Protein AF-A0A8T1QFG2-F1 (afdb_monomer_lite)

Foldseek 3Di:
DPDQQQDWPDDAPFWTAGPVRDIGGPDDDDPDAFDQDPPVLKTWEWAALDVVVGAIDIDIDSDDYYYDDDDDDFPPCLLVSVLSVVLLLLQLLVLDGPDNCSSPPDPQQQDEQEDFACSLLSQVSNVVCCVPPNRHSHHYDYYYYHNYQQDPDPCLVVVCVRCVPAVRCPRCSNHVDQCQADDDDPVQVRNVVSVVNNVPPHDDDDDDDPPADGPNCVVPVVDPSNVVVVVVVVVVSVVD

Structure (mmCIF, N/CA/C/O backbone):
data_AF-A0A8T1QFG2-F1
#
_entry.id   AF-A0A8T1QFG2-F1
#
loop_
_atom_site.group_PDB
_atom_site.id
_atom_site.type_symbol
_atom_site.label_atom_id
_atom_site.label_alt_id
_atom_site.label_comp_id
_atom_site.label_asym_id
_atom_site.label_entity_id
_atom_site.label_seq_id
_atom_site.pdbx_PDB_ins_code
_atom_site.Cartn_x
_atom_site.Cartn_y
_atom_site.Cartn_z
_atom_site.occupancy
_atom_site.B_iso_or_equiv
_atom_site.auth_seq_id
_atom_site.auth_comp_id
_atom_site.auth_asym_id
_atom_site.auth_atom_id
_atom_site.pdbx_PDB_model_num
ATOM 1 N N . MET A 1 1 ? 14.064 -23.685 -37.488 1.00 47.41 1 MET A N 1
ATOM 2 C CA . MET A 1 1 ? 13.300 -22.451 -37.228 1.00 47.41 1 MET A CA 1
ATOM 3 C C . MET A 1 1 ? 13.111 -22.370 -35.735 1.00 47.41 1 MET A C 1
ATOM 5 O O . MET A 1 1 ? 12.536 -23.297 -35.178 1.00 47.41 1 MET A O 1
ATOM 9 N N . GLU A 1 2 ? 13.627 -21.329 -35.096 1.00 49.62 2 GLU A N 1
ATOM 10 C CA . GLU A 1 2 ? 13.213 -20.998 -33.733 1.00 49.62 2 GLU A CA 1
ATOM 11 C C . GLU A 1 2 ? 11.776 -20.462 -33.784 1.00 49.62 2 GLU A C 1
ATOM 13 O O . GLU A 1 2 ? 11.349 -19.894 -34.793 1.00 49.62 2 GLU A O 1
ATOM 18 N N . SER A 1 3 ? 10.985 -20.721 -32.746 1.00 56.72 3 SER A N 1
ATOM 19 C CA . SER A 1 3 ? 9.572 -20.343 -32.728 1.00 56.72 3 SER A CA 1
ATOM 20 C C . SER A 1 3 ? 9.417 -18.838 -32.516 1.00 56.72 3 SER A C 1
ATOM 22 O O . SER A 1 3 ? 9.877 -18.317 -31.504 1.00 56.72 3 SER A O 1
ATOM 24 N N . VAL A 1 4 ? 8.682 -18.169 -33.408 1.00 61.31 4 VAL A N 1
ATOM 25 C CA . VAL A 1 4 ? 8.427 -16.710 -33.385 1.00 61.31 4 VAL A CA 1
ATOM 26 C C . VAL A 1 4 ? 7.823 -16.212 -32.053 1.00 61.31 4 VAL A C 1
ATOM 28 O O . VAL A 1 4 ? 7.994 -15.053 -31.693 1.00 61.31 4 VAL A O 1
ATOM 31 N N . GLY A 1 5 ? 7.176 -17.087 -31.271 1.00 60.69 5 GLY A N 1
ATOM 32 C CA . GLY A 1 5 ? 6.686 -16.786 -29.915 1.00 60.69 5 GLY A CA 1
ATOM 33 C C . GLY A 1 5 ? 7.755 -16.675 -28.812 1.00 60.69 5 GLY A C 1
ATOM 34 O O . GLY A 1 5 ? 7.409 -16.333 -27.690 1.00 60.69 5 GLY A O 1
ATOM 35 N N . ASN A 1 6 ? 9.037 -16.942 -29.095 1.00 75.19 6 ASN A N 1
ATOM 36 C CA . ASN A 1 6 ? 10.150 -16.692 -28.159 1.00 75.19 6 ASN A CA 1
ATOM 37 C C . ASN A 1 6 ? 10.860 -15.349 -28.408 1.00 75.19 6 ASN A C 1
ATOM 39 O O . ASN A 1 6 ? 11.865 -15.055 -27.763 1.00 75.19 6 ASN A O 1
ATOM 43 N N . GLU A 1 7 ? 10.381 -14.544 -29.358 1.00 91.31 7 GLU A N 1
ATOM 44 C CA . GLU A 1 7 ? 10.945 -13.224 -29.624 1.00 91.31 7 GLU A CA 1
ATOM 45 C C . GLU A 1 7 ? 10.523 -12.237 -28.529 1.00 91.31 7 GLU A C 1
ATOM 47 O O . GLU A 1 7 ? 9.333 -11.972 -28.336 1.00 91.31 7 GLU A O 1
ATOM 52 N N . ILE A 1 8 ? 11.506 -11.692 -27.813 1.00 91.44 8 ILE A N 1
ATOM 53 C CA . ILE A 1 8 ? 11.296 -10.687 -26.771 1.00 91.44 8 ILE A CA 1
ATOM 54 C C . ILE A 1 8 ? 10.959 -9.353 -27.443 1.00 91.44 8 ILE A C 1
ATOM 56 O O . ILE A 1 8 ? 11.677 -8.894 -28.326 1.00 91.44 8 ILE A O 1
ATOM 60 N N . THR A 1 9 ? 9.861 -8.731 -27.018 1.00 91.62 9 THR A N 1
ATOM 61 C CA . THR A 1 9 ? 9.419 -7.410 -27.502 1.00 91.62 9 THR A CA 1
ATOM 62 C C . THR A 1 9 ? 9.768 -6.286 -26.537 1.00 91.62 9 THR A C 1
ATOM 64 O O . THR A 1 9 ? 10.055 -5.180 -26.977 1.00 91.62 9 THR A O 1
ATOM 67 N N . HIS A 1 10 ? 9.755 -6.580 -25.236 1.00 90.88 10 HIS A N 1
ATOM 68 C CA . HIS A 1 10 ? 10.075 -5.647 -24.161 1.00 90.88 10 HIS A CA 1
ATOM 69 C C . HIS A 1 10 ? 10.802 -6.413 -23.052 1.00 90.88 10 HIS A C 1
ATOM 71 O O . HIS A 1 10 ? 10.404 -7.534 -22.720 1.00 90.88 10 HIS A O 1
ATOM 77 N N . GLU A 1 11 ? 11.829 -5.814 -22.456 1.00 92.12 11 GLU A N 1
ATOM 78 C CA . GLU A 1 11 ? 12.534 -6.356 -21.294 1.00 92.12 11 GLU A CA 1
ATOM 79 C C . GLU A 1 11 ? 12.647 -5.253 -20.234 1.00 92.12 11 GLU A C 1
ATOM 81 O O . GLU A 1 11 ? 13.227 -4.202 -20.487 1.00 92.12 11 GLU A O 1
ATOM 86 N N . PHE A 1 12 ? 12.034 -5.482 -19.071 1.00 89.75 12 PHE A N 1
ATOM 87 C CA . PHE A 1 12 ? 12.005 -4.569 -17.929 1.00 89.75 12 PHE A CA 1
ATOM 88 C C . PHE A 1 12 ? 12.680 -5.229 -16.727 1.00 89.75 12 PHE A C 1
ATOM 90 O O . PHE A 1 12 ? 12.772 -6.454 -16.646 1.00 89.75 12 PHE A O 1
ATOM 97 N N . ARG A 1 13 ? 13.064 -4.424 -15.733 1.00 84.00 13 ARG A N 1
ATOM 98 C CA . ARG A 1 13 ? 13.795 -4.831 -14.520 1.00 84.00 13 ARG A CA 1
ATOM 99 C C . ARG A 1 13 ? 13.291 -6.108 -13.826 1.00 84.00 13 ARG A C 1
ATOM 101 O O . ARG A 1 13 ? 14.092 -6.857 -13.272 1.00 84.00 13 ARG A O 1
ATOM 108 N N . PHE A 1 14 ? 11.981 -6.368 -13.850 1.00 83.44 14 PHE A N 1
ATOM 109 C CA . PHE A 1 14 ? 11.352 -7.496 -13.146 1.00 83.44 14 PHE A CA 1
ATOM 110 C C . PHE A 1 14 ? 10.752 -8.575 -14.067 1.00 83.44 14 PHE A C 1
ATOM 112 O O . PHE A 1 14 ? 10.423 -9.672 -13.594 1.00 83.44 14 PHE A O 1
ATOM 119 N N . PHE A 1 15 ? 10.557 -8.282 -15.357 1.00 88.75 15 PHE A N 1
ATOM 120 C CA . PHE A 1 15 ? 9.923 -9.190 -16.316 1.00 88.75 15 PHE A CA 1
ATOM 121 C C . PHE A 1 15 ? 10.206 -8.805 -17.772 1.00 88.75 15 PHE A C 1
ATOM 123 O O . PHE A 1 15 ? 10.389 -7.637 -18.101 1.00 88.75 15 PHE A O 1
ATOM 130 N N . ARG A 1 16 ? 10.110 -9.789 -18.668 1.00 92.00 16 ARG A N 1
ATOM 131 C CA . ARG A 1 16 ? 10.080 -9.581 -20.123 1.00 92.00 16 ARG A CA 1
ATOM 132 C C . ARG A 1 16 ? 8.749 -9.996 -20.739 1.00 92.00 16 ARG A C 1
ATOM 134 O O . ARG A 1 16 ? 8.012 -10.805 -20.169 1.00 92.00 16 ARG A O 1
ATOM 141 N N . VAL A 1 17 ? 8.463 -9.453 -21.917 1.00 88.81 17 VAL A N 1
ATOM 142 C CA . VAL A 1 17 ? 7.247 -9.715 -22.692 1.00 88.81 17 VAL A CA 1
ATOM 143 C C . VAL A 1 17 ? 7.614 -10.273 -24.060 1.00 88.81 17 VAL A C 1
ATOM 145 O O . VAL A 1 17 ? 8.287 -9.617 -24.858 1.00 88.81 17 VAL A O 1
ATOM 148 N N . HIS A 1 18 ? 7.140 -11.480 -24.347 1.00 88.00 18 HIS A N 1
ATOM 149 C CA . HIS A 1 18 ? 7.320 -12.150 -25.634 1.00 88.00 18 HIS A CA 1
ATOM 150 C C . HIS A 1 18 ? 6.251 -11.716 -26.646 1.00 88.00 18 HIS A C 1
ATOM 152 O O . HIS A 1 18 ? 5.174 -11.253 -26.270 1.00 88.00 18 HIS A O 1
ATOM 158 N N . ARG A 1 19 ? 6.537 -11.864 -27.945 1.00 85.00 19 ARG A N 1
ATOM 159 C CA . ARG A 1 19 ? 5.665 -11.435 -29.061 1.00 85.00 19 ARG A CA 1
ATOM 160 C C . ARG A 1 19 ? 4.273 -12.081 -29.065 1.00 85.00 19 ARG A C 1
ATOM 162 O O . ARG A 1 19 ? 3.348 -11.518 -29.641 1.00 85.00 19 ARG A O 1
ATOM 169 N N . ASP A 1 20 ? 4.110 -13.234 -28.423 1.00 83.00 20 ASP A N 1
ATOM 170 C CA . ASP A 1 20 ? 2.824 -13.918 -28.231 1.00 83.00 20 ASP A CA 1
ATOM 171 C C . ASP A 1 20 ? 1.984 -13.352 -27.062 1.00 83.00 20 ASP A C 1
ATOM 173 O O . ASP A 1 20 ? 0.874 -13.822 -26.813 1.00 83.00 20 ASP A O 1
ATOM 177 N N . GLY A 1 21 ? 2.496 -12.346 -26.342 1.00 81.50 21 GLY A N 1
ATOM 178 C CA . GLY A 1 21 ? 1.881 -11.768 -25.145 1.00 81.50 21 GLY A CA 1
ATOM 179 C C . GLY A 1 21 ? 2.241 -12.490 -23.840 1.00 81.50 21 GLY A C 1
ATOM 180 O O . GLY A 1 21 ? 1.751 -12.101 -22.776 1.00 81.50 21 GLY A O 1
ATOM 181 N N . ARG A 1 22 ? 3.097 -13.522 -23.870 1.00 83.94 22 ARG A N 1
ATOM 182 C CA . ARG A 1 22 ? 3.578 -14.202 -22.661 1.00 83.94 22 ARG A CA 1
ATOM 183 C C . ARG A 1 22 ? 4.474 -13.269 -21.849 1.00 83.94 22 ARG A C 1
ATOM 185 O O . ARG A 1 22 ? 5.524 -12.829 -22.313 1.00 83.94 22 ARG A O 1
ATOM 192 N N . ILE A 1 23 ? 4.089 -13.032 -20.596 1.00 83.25 23 ILE A N 1
ATOM 193 C CA . ILE A 1 23 ? 4.919 -12.338 -19.605 1.00 83.25 23 ILE A CA 1
ATOM 194 C C . ILE A 1 23 ? 5.744 -13.373 -18.837 1.00 83.25 23 ILE A C 1
ATOM 196 O O . ILE A 1 23 ? 5.199 -14.324 -18.274 1.00 83.25 23 ILE A O 1
ATOM 200 N N . GLU A 1 24 ? 7.055 -13.169 -18.781 1.00 85.19 24 GLU A N 1
ATOM 201 C CA . GLU A 1 24 ? 8.008 -14.009 -18.058 1.00 85.19 24 GLU A CA 1
ATOM 202 C C . GLU A 1 24 ? 8.667 -13.179 -16.954 1.00 85.19 24 GLU A C 1
ATOM 204 O O . GLU A 1 24 ? 9.379 -12.218 -17.234 1.00 85.19 24 GLU A O 1
ATOM 209 N N . LYS A 1 25 ? 8.389 -13.521 -15.691 1.00 86.00 25 LYS A N 1
ATOM 210 C CA . LYS A 1 25 ? 8.915 -12.810 -14.517 1.00 86.00 25 LYS A CA 1
ATOM 211 C C . LYS A 1 25 ? 10.263 -13.387 -14.103 1.00 86.00 25 LYS A C 1
ATOM 213 O O . LYS A 1 25 ? 10.384 -14.604 -13.987 1.00 86.00 25 LYS A O 1
ATOM 218 N N . PHE A 1 26 ? 11.231 -12.523 -13.813 1.00 84.44 26 PHE A N 1
ATOM 219 C CA . PHE A 1 26 ? 12.575 -12.945 -13.405 1.00 84.44 26 PHE A CA 1
ATOM 220 C C . PHE A 1 26 ? 12.627 -13.449 -11.959 1.00 84.44 26 PHE A C 1
ATOM 222 O O . PHE A 1 26 ? 13.408 -14.342 -11.646 1.00 84.44 26 PHE A O 1
ATOM 229 N N . ILE A 1 27 ? 11.752 -12.930 -11.091 1.00 75.00 27 ILE A N 1
ATOM 230 C CA . ILE A 1 27 ? 11.597 -13.395 -9.709 1.00 75.00 27 ILE A CA 1
ATOM 231 C C . ILE A 1 27 ? 10.414 -14.385 -9.646 1.00 75.00 27 ILE A C 1
ATOM 233 O O . ILE A 1 27 ? 9.258 -13.971 -9.822 1.00 75.00 27 ILE A O 1
ATOM 237 N N . PRO A 1 28 ? 10.649 -15.693 -9.409 1.00 67.50 28 PRO A N 1
ATOM 238 C CA . PRO A 1 28 ? 9.578 -16.678 -9.298 1.00 67.50 28 PRO A CA 1
ATOM 239 C C . PRO A 1 28 ? 8.797 -16.4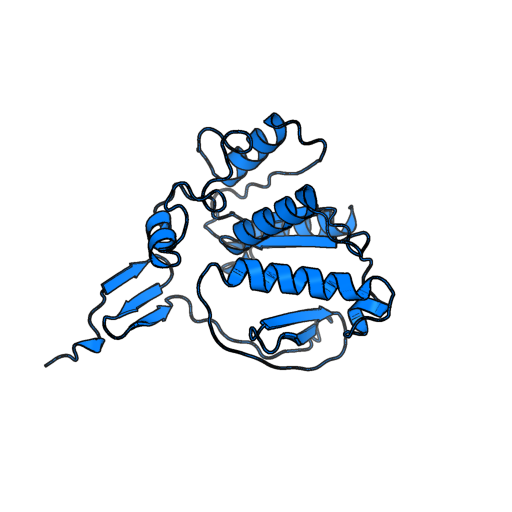80 -7.992 1.00 67.50 28 PRO A C 1
ATOM 241 O O . PRO A 1 28 ? 9.335 -16.575 -6.893 1.00 67.50 28 PRO A O 1
ATOM 244 N N . THR A 1 29 ? 7.491 -16.236 -8.099 1.00 65.31 29 THR A N 1
ATOM 245 C CA . THR A 1 29 ? 6.624 -16.001 -6.932 1.00 65.31 29 THR A CA 1
ATOM 246 C C . THR A 1 29 ? 6.028 -17.309 -6.416 1.00 65.31 29 THR A C 1
ATOM 248 O O . THR A 1 29 ? 5.028 -17.815 -6.932 1.00 65.31 29 THR A O 1
ATOM 251 N N . HIS A 1 30 ? 6.634 -17.859 -5.363 1.00 67.44 30 HIS A N 1
ATOM 252 C CA . HIS A 1 30 ? 6.139 -19.050 -4.675 1.00 67.44 30 HIS A CA 1
ATOM 253 C C . HIS A 1 30 ? 4.820 -18.729 -3.955 1.00 67.44 30 HIS A C 1
ATOM 255 O O . HIS A 1 30 ? 4.806 -18.146 -2.874 1.00 67.44 30 HIS A O 1
ATOM 261 N N . LYS A 1 31 ? 3.683 -19.100 -4.561 1.00 69.44 31 LYS A N 1
ATOM 262 C CA . LYS A 1 31 ? 2.344 -18.874 -3.989 1.00 69.44 31 LYS A CA 1
ATOM 263 C C . LYS A 1 31 ? 2.070 -19.811 -2.811 1.00 69.44 31 LYS A C 1
ATOM 265 O O . LYS A 1 31 ? 1.345 -20.798 -2.968 1.00 69.44 31 LYS A O 1
ATOM 270 N N . ILE A 1 32 ? 2.614 -19.469 -1.643 1.00 68.94 32 ILE A N 1
ATOM 271 C CA . ILE A 1 32 ? 2.355 -20.160 -0.376 1.00 68.94 32 ILE A CA 1
ATOM 272 C C . ILE A 1 32 ? 0.831 -20.238 -0.158 1.00 68.94 32 ILE A C 1
ATOM 274 O O . ILE A 1 32 ? 0.141 -19.207 -0.261 1.00 68.94 32 ILE A O 1
ATOM 278 N N . PRO A 1 33 ? 0.263 -21.439 0.067 1.00 77.31 33 PRO A N 1
ATOM 279 C CA . PRO A 1 33 ? -1.141 -21.551 0.415 1.00 77.31 33 PRO A CA 1
ATOM 280 C C . PRO A 1 33 ? -1.402 -20.810 1.735 1.00 77.31 33 PRO A C 1
ATOM 282 O O . PRO A 1 33 ? -0.483 -20.615 2.528 1.00 77.31 33 PRO A O 1
ATOM 285 N N . PRO A 1 34 ? -2.638 -20.372 1.972 1.00 77.31 34 PRO A N 1
ATOM 286 C CA . PRO A 1 34 ? -3.068 -19.902 3.279 1.00 77.31 34 PRO A CA 1
ATOM 287 C C . PRO A 1 34 ? -2.701 -20.915 4.365 1.00 77.31 34 PRO A C 1
ATOM 289 O O . PRO A 1 34 ? -2.876 -22.122 4.192 1.00 77.31 34 PRO A O 1
ATOM 292 N N . PHE A 1 35 ? -2.077 -20.420 5.426 1.00 63.41 35 PHE A N 1
ATOM 293 C CA . PHE A 1 35 ? -1.295 -21.229 6.354 1.00 63.41 35 PHE A CA 1
ATOM 294 C C . PHE A 1 35 ? -1.339 -20.644 7.763 1.00 63.41 35 PHE A C 1
ATOM 296 O O . PHE A 1 35 ? -1.534 -19.438 7.936 1.00 63.41 35 PHE A O 1
ATOM 303 N N . ASN A 1 36 ? -1.110 -21.519 8.742 1.00 69.44 36 ASN A N 1
ATOM 304 C CA . ASN A 1 36 ? -1.046 -21.212 10.161 1.00 69.44 36 ASN A CA 1
ATOM 305 C C . ASN A 1 36 ? 0.398 -21.393 10.624 1.00 69.44 36 ASN A C 1
ATOM 307 O O . ASN A 1 36 ? 0.835 -22.534 10.771 1.00 69.44 36 ASN A O 1
ATOM 311 N N . ASP A 1 37 ? 1.129 -20.310 10.880 1.00 64.75 37 ASP A N 1
ATOM 312 C CA . ASP A 1 37 ? 2.480 -20.434 11.420 1.00 64.75 37 ASP A CA 1
ATOM 313 C C . ASP A 1 37 ? 2.414 -20.879 12.895 1.00 64.75 37 ASP A C 1
ATOM 315 O O . ASP A 1 37 ? 1.857 -20.156 13.730 1.00 64.75 37 ASP A O 1
ATOM 319 N N . PRO A 1 38 ? 2.957 -22.059 13.260 1.00 64.44 38 PRO A N 1
ATOM 320 C CA . PRO A 1 38 ? 3.009 -22.491 14.654 1.00 64.44 38 PRO A CA 1
ATOM 321 C C . PRO A 1 38 ? 3.976 -21.647 15.500 1.00 64.44 38 PRO A C 1
ATOM 323 O O . PRO A 1 38 ? 3.855 -21.659 16.723 1.00 64.44 38 PRO A O 1
ATOM 326 N N . THR A 1 39 ? 4.906 -20.927 14.863 1.00 66.19 39 THR A N 1
ATOM 327 C CA . THR A 1 39 ? 6.004 -20.176 15.489 1.00 66.19 39 THR A CA 1
ATOM 328 C C . THR A 1 39 ? 5.549 -18.791 15.939 1.00 66.19 39 THR A C 1
ATOM 330 O O . THR A 1 39 ? 5.584 -18.489 17.128 1.00 66.19 39 THR A O 1
ATOM 333 N N . THR A 1 40 ? 5.068 -17.957 15.010 1.00 62.16 40 THR A N 1
ATOM 334 C CA . THR A 1 40 ? 4.537 -16.614 15.321 1.00 62.16 40 THR A CA 1
ATOM 335 C C . THR A 1 40 ? 3.062 -16.633 15.725 1.00 62.16 40 THR A C 1
ATOM 337 O O . THR A 1 40 ? 2.550 -15.665 16.280 1.00 62.16 40 THR A O 1
ATOM 340 N N . GLY A 1 41 ? 2.340 -17.718 15.426 1.00 61.25 41 GLY A N 1
ATOM 341 C CA . GLY A 1 41 ? 0.896 -17.822 15.623 1.00 61.25 41 GLY A CA 1
ATOM 342 C C . GLY A 1 41 ? 0.042 -17.049 14.615 1.00 61.25 41 GLY A C 1
ATOM 343 O O . GLY A 1 41 ? -1.184 -17.194 14.670 1.00 61.25 41 GLY A O 1
ATOM 344 N N . VAL A 1 42 ? 0.669 -16.287 13.711 1.00 68.75 42 VAL A N 1
ATOM 345 C CA . VAL A 1 42 ? 0.037 -15.570 12.597 1.00 68.75 42 VAL A CA 1
ATOM 346 C C . VAL A 1 42 ? -0.525 -16.566 11.588 1.00 68.75 42 VAL A C 1
ATOM 348 O O . VAL A 1 42 ? 0.018 -17.652 11.373 1.00 68.75 42 VAL A O 1
ATOM 351 N N . GLN A 1 43 ? -1.634 -16.198 10.957 1.00 72.00 43 GLN A N 1
ATOM 352 C CA . GLN A 1 43 ? -2.277 -17.006 9.932 1.00 72.00 43 GLN A CA 1
ATOM 353 C C . GLN A 1 43 ? -2.792 -16.163 8.783 1.00 72.00 43 GLN A C 1
ATOM 355 O O . GLN A 1 43 ? -2.744 -14.937 8.828 1.00 72.00 43 GLN A O 1
ATOM 360 N N . SER A 1 44 ? -3.329 -16.834 7.770 1.00 75.31 44 SER A N 1
ATOM 361 C CA . SER A 1 44 ? -3.925 -16.200 6.602 1.00 75.31 44 SER A CA 1
ATOM 362 C C . SER A 1 44 ? -5.216 -16.881 6.159 1.00 75.31 44 SER A C 1
ATOM 364 O O . SER A 1 44 ? -5.309 -18.106 6.189 1.00 75.31 44 SER A O 1
ATOM 366 N N . LYS A 1 45 ? -6.174 -16.093 5.654 1.00 77.62 45 LYS A N 1
ATOM 367 C CA . LYS A 1 45 ? -7.255 -16.590 4.796 1.00 77.62 45 LYS A CA 1
ATOM 368 C C . LYS A 1 45 ? -7.519 -15.679 3.588 1.00 77.62 45 LYS A C 1
ATOM 370 O O . LYS A 1 45 ? -7.520 -14.460 3.723 1.00 77.62 45 LYS A O 1
ATOM 375 N N . ASP A 1 46 ? -7.729 -16.263 2.406 1.00 83.88 46 ASP A N 1
ATOM 376 C CA . ASP A 1 46 ? -8.087 -15.565 1.166 1.00 83.88 46 ASP A CA 1
ATOM 377 C C . ASP A 1 46 ? -9.616 -15.404 1.115 1.00 83.88 46 ASP A C 1
ATOM 379 O O . ASP A 1 46 ? -10.323 -16.372 0.822 1.00 83.88 46 ASP A O 1
ATOM 383 N N . VAL A 1 47 ? -10.122 -14.195 1.371 1.00 84.44 47 VAL A N 1
ATOM 384 C CA . VAL A 1 47 ? -11.549 -13.853 1.241 1.00 84.44 47 VAL A CA 1
ATOM 385 C C . VAL A 1 47 ? -11.857 -13.315 -0.154 1.00 84.44 47 VAL A C 1
ATOM 387 O O . VAL A 1 47 ? -11.024 -12.657 -0.780 1.00 84.44 47 VAL A O 1
ATOM 390 N N . VAL A 1 48 ? -13.076 -13.541 -0.648 1.00 85.94 48 VAL A N 1
ATOM 391 C CA . VAL A 1 48 ? -13.551 -12.966 -1.916 1.00 85.94 48 VAL A CA 1
ATOM 392 C C . VAL A 1 48 ? -14.299 -11.662 -1.635 1.00 85.94 48 VAL A C 1
ATOM 394 O O . VAL A 1 48 ? -15.470 -11.685 -1.270 1.00 85.94 48 VAL A O 1
ATOM 397 N N . ILE A 1 49 ? -13.624 -10.530 -1.848 1.00 78.06 49 ILE A N 1
ATOM 398 C CA . ILE A 1 49 ? -14.205 -9.178 -1.747 1.00 78.06 49 ILE A CA 1
ATOM 399 C C . ILE A 1 49 ? -15.272 -8.969 -2.827 1.00 78.06 49 ILE A C 1
ATOM 401 O O . ILE A 1 49 ? -16.339 -8.423 -2.558 1.00 78.06 49 ILE A O 1
ATOM 405 N N . SER A 1 50 ? -15.004 -9.416 -4.060 1.00 68.88 50 SER A N 1
ATOM 406 C CA . SER A 1 50 ? -15.985 -9.355 -5.144 1.00 68.88 50 SER A CA 1
ATOM 407 C C . SER A 1 50 ? -15.837 -10.495 -6.154 1.00 68.88 50 SER A C 1
ATOM 409 O O . SER A 1 50 ? -14.770 -11.078 -6.384 1.00 68.88 50 SER A O 1
ATOM 411 N N . ASN A 1 51 ? -16.962 -10.832 -6.781 1.00 76.75 51 ASN A N 1
ATOM 412 C CA . ASN A 1 51 ? -17.018 -11.765 -7.900 1.00 76.75 51 ASN A CA 1
ATOM 413 C C . ASN A 1 51 ? -17.052 -11.068 -9.267 1.00 76.75 51 ASN A C 1
ATOM 415 O O . ASN A 1 51 ? -16.689 -11.699 -10.260 1.00 76.75 51 ASN A O 1
ATOM 419 N N . LYS A 1 52 ? -17.443 -9.789 -9.320 1.00 71.31 52 LYS A N 1
ATOM 420 C CA . LYS A 1 52 ? -17.461 -8.944 -10.522 1.00 71.31 52 LYS A CA 1
ATOM 421 C C . LYS A 1 52 ? -17.171 -7.487 -10.100 1.00 71.31 52 LYS A C 1
ATOM 423 O O . LYS A 1 52 ? -18.104 -6.825 -9.654 1.00 71.31 52 LYS A O 1
ATOM 428 N N . PRO A 1 53 ? -15.930 -6.974 -10.214 1.00 69.44 53 PRO A N 1
ATOM 429 C CA . PRO A 1 53 ? -14.704 -7.664 -10.631 1.00 69.44 53 PRO A CA 1
ATOM 430 C C . PRO A 1 53 ? -14.285 -8.834 -9.716 1.00 69.44 53 PRO A C 1
ATOM 432 O O . PRO A 1 53 ? -14.703 -8.900 -8.565 1.00 69.44 53 PRO A O 1
ATOM 435 N N . PRO A 1 54 ? -13.462 -9.779 -10.204 1.00 74.06 54 PRO A N 1
ATOM 436 C CA . PRO A 1 54 ? -12.911 -10.862 -9.391 1.00 74.06 54 PRO A CA 1
ATOM 437 C C . PRO A 1 54 ? -11.806 -10.356 -8.442 1.00 74.06 54 PRO A C 1
ATOM 439 O O . PRO A 1 54 ? -10.630 -10.416 -8.787 1.00 74.06 54 PRO A O 1
ATOM 442 N N . VAL A 1 55 ? -12.184 -9.911 -7.239 1.00 75.69 55 VAL A N 1
ATOM 443 C CA . VAL A 1 55 ? -11.270 -9.364 -6.215 1.00 75.69 55 VAL A CA 1
ATOM 444 C C . VAL A 1 55 ? -11.230 -10.275 -4.991 1.00 75.69 55 VAL A C 1
ATOM 446 O O . VAL A 1 55 ? -12.267 -10.750 -4.522 1.00 75.69 55 VAL A O 1
ATOM 449 N N . SER A 1 56 ? -10.033 -10.515 -4.460 1.00 82.56 56 SER A N 1
ATOM 450 C CA . SER A 1 56 ? -9.805 -11.300 -3.244 1.00 82.56 56 SER A CA 1
ATOM 451 C C . SER A 1 56 ? -8.599 -10.770 -2.479 1.00 82.56 56 SER A C 1
ATOM 453 O O . SER A 1 56 ? -7.560 -10.546 -3.100 1.00 82.56 56 SER A O 1
ATOM 455 N N . ALA A 1 57 ? -8.710 -10.641 -1.158 1.00 81.88 57 ALA A N 1
ATOM 456 C CA . ALA A 1 57 ? -7.609 -10.250 -0.280 1.00 81.88 57 ALA A CA 1
ATOM 457 C C . ALA A 1 57 ? -7.228 -11.403 0.649 1.00 81.88 57 ALA A C 1
ATOM 459 O O . ALA A 1 57 ? -8.081 -12.200 1.040 1.00 81.88 57 ALA A O 1
ATOM 460 N N . ARG A 1 58 ? -5.950 -11.465 1.031 1.00 83.75 58 ARG A N 1
ATOM 461 C CA . ARG A 1 58 ? -5.488 -12.331 2.115 1.00 83.75 58 ARG A CA 1
ATOM 462 C C . ARG A 1 58 ? -5.565 -11.551 3.421 1.00 83.75 58 ARG A C 1
ATOM 464 O O . ARG A 1 58 ? -4.740 -10.676 3.659 1.00 83.75 58 ARG A O 1
ATOM 471 N N . ILE A 1 59 ? -6.556 -11.863 4.248 1.00 74.38 59 ILE A N 1
ATOM 472 C CA . ILE A 1 59 ? -6.624 -11.361 5.620 1.00 74.38 59 ILE A CA 1
ATOM 473 C C . ILE A 1 59 ? -5.625 -12.156 6.441 1.00 74.38 59 ILE A C 1
ATOM 475 O O . ILE A 1 59 ? -5.645 -13.388 6.406 1.00 74.38 59 ILE A O 1
ATOM 479 N N . PHE A 1 60 ? -4.786 -11.455 7.194 1.00 71.94 60 PHE A N 1
ATOM 480 C CA . PHE A 1 60 ? -3.941 -12.063 8.207 1.00 71.94 60 PHE A CA 1
ATOM 481 C C . PHE A 1 60 ? -4.548 -11.818 9.588 1.00 71.94 60 PHE A C 1
ATOM 483 O O . PHE A 1 60 ? -4.880 -10.687 9.934 1.00 71.94 60 PHE A O 1
ATOM 490 N N . LEU A 1 61 ? -4.696 -12.886 10.368 1.00 60.66 61 LEU A N 1
ATOM 491 C CA . LEU A 1 61 ? -5.107 -12.841 11.770 1.00 60.66 61 LEU A CA 1
ATOM 492 C C . LEU A 1 61 ? -4.320 -13.913 12.527 1.00 60.66 61 LEU A C 1
ATOM 494 O O . LEU A 1 61 ? -4.106 -15.000 11.986 1.00 60.66 61 LEU A O 1
ATOM 498 N N . PRO A 1 62 ? -3.967 -13.703 13.799 1.00 57.41 62 PRO A N 1
ATOM 499 C CA . PRO A 1 62 ? -3.804 -14.822 14.712 1.00 57.41 62 PRO A CA 1
ATOM 500 C C . PRO A 1 62 ? -5.143 -15.587 14.955 1.00 57.41 62 PRO A C 1
ATOM 502 O O . PRO A 1 62 ? -5.754 -15.418 16.003 1.00 57.41 62 PRO A O 1
ATOM 505 N N . ARG A 1 63 ? -5.479 -16.543 14.050 1.00 38.34 63 ARG A N 1
ATOM 506 C CA . ARG A 1 63 ? -6.320 -17.782 14.232 1.00 38.34 63 ARG A CA 1
ATOM 507 C C . ARG A 1 63 ? -7.847 -17.725 13.916 1.00 38.34 63 ARG A C 1
ATOM 509 O O . ARG A 1 63 ? -8.506 -16.883 14.497 1.00 38.34 63 ARG A O 1
ATOM 516 N N . ILE A 1 64 ? -8.564 -18.575 13.123 1.00 41.91 64 ILE A N 1
ATOM 517 C CA . ILE A 1 64 ? -8.425 -19.794 12.227 1.00 41.91 64 ILE A CA 1
ATOM 518 C C . ILE A 1 64 ? -9.710 -19.918 11.324 1.00 41.91 64 ILE A C 1
ATOM 520 O O . ILE A 1 64 ? -10.774 -19.686 11.889 1.00 41.91 64 ILE A O 1
ATOM 524 N N . ILE A 1 65 ? -9.839 -20.361 10.043 1.00 41.28 65 ILE A N 1
ATOM 525 C CA . ILE A 1 65 ? -9.195 -20.100 8.703 1.00 41.28 65 ILE A CA 1
ATOM 526 C C . ILE A 1 65 ? -10.370 -19.747 7.696 1.00 41.28 65 ILE A C 1
ATOM 528 O O . ILE A 1 65 ? -11.269 -19.056 8.167 1.00 41.28 65 ILE A O 1
ATOM 532 N N . ASP A 1 66 ? -10.593 -20.061 6.389 1.00 51.09 66 ASP A N 1
ATOM 533 C CA . ASP A 1 66 ? -9.958 -20.737 5.208 1.00 51.09 66 ASP A CA 1
ATOM 534 C C . ASP A 1 66 ? -10.494 -20.102 3.856 1.00 51.09 66 ASP A C 1
ATOM 536 O O . ASP A 1 66 ? -11.071 -19.016 3.916 1.00 51.09 66 ASP A O 1
ATOM 540 N N . THR A 1 67 ? -10.238 -20.652 2.637 1.00 58.50 67 THR A N 1
ATOM 541 C CA . THR A 1 67 ? -9.776 -19.821 1.474 1.00 58.50 67 THR A CA 1
ATOM 542 C C . THR A 1 67 ? -10.109 -20.180 -0.002 1.00 58.50 67 THR A C 1
ATOM 544 O O . THR A 1 67 ? -10.408 -21.331 -0.316 1.00 58.50 67 THR A O 1
ATOM 547 N N . THR A 1 68 ? -9.988 -19.188 -0.932 1.00 47.00 68 THR A N 1
ATOM 548 C CA . THR A 1 68 ? -9.359 -19.205 -2.316 1.00 47.00 68 THR A CA 1
ATOM 549 C C . THR A 1 68 ? -9.894 -18.082 -3.276 1.00 47.00 68 THR A C 1
ATOM 551 O O . THR A 1 68 ? -10.934 -17.502 -2.989 1.00 47.00 68 THR A O 1
ATOM 554 N N . ARG A 1 69 ? -9.390 -17.737 -4.499 1.00 45.19 69 ARG A N 1
ATOM 555 C CA . ARG A 1 69 ? -8.050 -17.610 -5.185 1.00 45.19 69 ARG A CA 1
ATOM 556 C C . ARG A 1 69 ? -8.262 -17.275 -6.710 1.00 45.19 69 ARG A C 1
ATOM 558 O O . ARG A 1 69 ? -8.942 -18.060 -7.364 1.00 45.19 69 ARG A O 1
ATOM 565 N N . LYS A 1 70 ? -7.74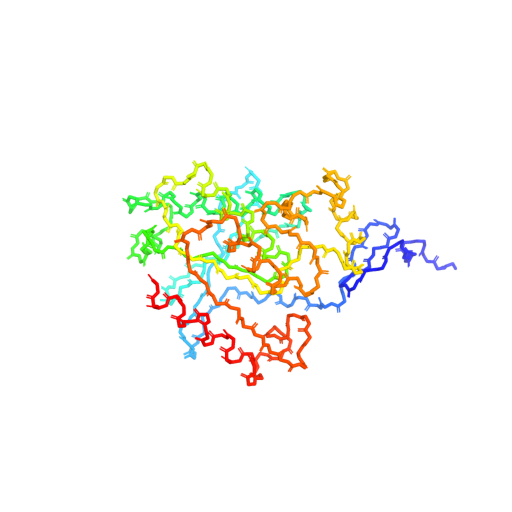1 -16.175 -7.323 1.00 43.50 70 LYS A N 1
ATOM 566 C CA . LYS A 1 70 ? -8.089 -15.732 -8.733 1.00 43.50 70 LYS A CA 1
ATOM 567 C C . LYS A 1 70 ? -6.930 -15.186 -9.651 1.00 43.50 70 LYS A C 1
ATOM 569 O O . LYS A 1 70 ? -5.758 -15.436 -9.373 1.00 43.50 70 LYS A O 1
ATOM 574 N N . LEU A 1 71 ? -7.275 -14.555 -10.800 1.00 41.12 71 LEU A N 1
ATOM 575 C CA . LEU A 1 71 ? -6.476 -14.250 -12.030 1.00 41.12 71 LEU A CA 1
ATOM 576 C C . LEU A 1 71 ? -5.863 -12.814 -12.118 1.00 41.12 71 LEU A C 1
ATOM 578 O O . LEU A 1 71 ? -6.329 -11.932 -11.403 1.00 41.12 71 LEU A O 1
ATOM 582 N N . PRO A 1 72 ? -4.857 -12.551 -12.997 1.00 48.62 72 PRO A N 1
ATOM 583 C CA . PRO A 1 72 ? -4.165 -11.251 -13.118 1.00 48.62 72 PRO A CA 1
ATOM 584 C C . PRO A 1 72 ? -4.943 -10.166 -13.889 1.00 48.62 72 PRO A C 1
ATOM 586 O O . PRO A 1 72 ? -5.777 -10.474 -14.740 1.00 48.62 72 PRO A O 1
ATOM 589 N N . ARG A 1 73 ? -4.643 -8.889 -13.591 1.00 64.75 73 ARG A N 1
ATOM 590 C CA . ARG A 1 73 ? -5.333 -7.682 -14.097 1.00 64.75 73 ARG A CA 1
ATOM 591 C C . ARG A 1 73 ? -4.335 -6.494 -14.144 1.00 64.75 73 ARG A C 1
ATOM 593 O O . ARG A 1 73 ? -3.604 -6.347 -13.166 1.00 64.75 73 ARG A O 1
ATOM 600 N N . PRO A 1 74 ? -4.250 -5.687 -15.222 1.00 65.44 74 PRO A N 1
ATOM 601 C CA . PRO A 1 74 ? -3.321 -4.549 -15.312 1.00 65.44 74 PRO A CA 1
ATOM 602 C C . PRO A 1 74 ? -3.874 -3.267 -14.649 1.00 65.44 74 PRO A C 1
ATOM 604 O O . PRO A 1 74 ? -5.079 -3.190 -14.390 1.00 65.44 74 PRO A O 1
ATOM 607 N N . PRO A 1 75 ? -3.038 -2.238 -14.401 1.00 70.88 75 PRO A N 1
ATOM 608 C CA . PRO A 1 75 ? -3.500 -0.894 -14.041 1.00 70.88 75 PRO A CA 1
ATOM 609 C C . PRO A 1 75 ? -4.564 -0.344 -15.019 1.00 70.88 75 PRO A C 1
ATOM 611 O O . PRO A 1 75 ? -4.534 -0.682 -16.203 1.00 70.88 75 PRO A O 1
ATOM 614 N N . PRO A 1 76 ? -5.530 0.476 -14.558 1.00 75.12 76 PRO A N 1
ATOM 615 C CA . PRO A 1 76 ? -5.713 0.967 -13.190 1.00 75.12 76 PRO A CA 1
ATOM 616 C C . PRO A 1 76 ? -6.418 -0.022 -12.246 1.00 75.12 76 PRO A C 1
ATOM 618 O O . PRO A 1 76 ? -6.798 0.377 -11.147 1.00 75.12 76 PRO A O 1
ATOM 621 N N . ALA A 1 77 ? -6.633 -1.288 -12.636 1.00 75.75 77 ALA A N 1
ATOM 622 C CA . ALA A 1 77 ? -7.444 -2.218 -11.842 1.00 75.75 77 ALA A CA 1
ATOM 623 C C . ALA A 1 77 ? -6.920 -2.400 -10.409 1.00 75.75 77 ALA A C 1
ATOM 625 O O . ALA A 1 77 ? -7.723 -2.559 -9.501 1.00 75.75 77 ALA A O 1
ATOM 626 N N . CYS A 1 78 ? -5.605 -2.299 -10.189 1.00 81.75 78 CYS A N 1
ATOM 627 C CA . CYS A 1 78 ? -5.001 -2.303 -8.857 1.00 81.75 78 CYS A CA 1
ATOM 628 C C . CYS A 1 78 ? -5.562 -1.214 -7.920 1.00 81.75 78 CYS A C 1
ATOM 630 O O . CYS A 1 78 ? -5.871 -1.527 -6.775 1.00 81.75 78 CYS A O 1
ATOM 632 N N . TYR A 1 79 ? -5.753 0.027 -8.382 1.00 84.69 79 TYR A N 1
ATOM 633 C CA . TYR A 1 79 ? -6.275 1.112 -7.539 1.00 84.69 79 TYR A CA 1
ATOM 634 C C . TYR A 1 79 ? -7.743 0.894 -7.162 1.00 84.69 79 TYR A C 1
ATOM 636 O O . TYR A 1 79 ? -8.100 1.039 -5.996 1.00 84.69 79 TYR A O 1
ATOM 644 N N . GLU A 1 80 ? -8.595 0.516 -8.122 1.00 82.88 80 GLU A N 1
ATOM 645 C CA . GLU A 1 80 ? -10.023 0.296 -7.847 1.00 82.88 80 GLU A CA 1
ATOM 646 C C . GLU A 1 80 ? -10.284 -1.025 -7.110 1.00 82.88 80 GLU A C 1
ATOM 648 O O . GLU A 1 80 ? -11.163 -1.068 -6.255 1.00 82.88 80 GLU A O 1
ATOM 653 N N . ASP A 1 81 ? -9.508 -2.086 -7.363 1.00 79.12 81 ASP A N 1
ATOM 654 C CA . ASP A 1 81 ? -9.600 -3.338 -6.601 1.00 79.12 81 ASP A CA 1
ATOM 655 C C . ASP A 1 81 ? -9.131 -3.127 -5.146 1.00 79.12 81 ASP A C 1
ATOM 657 O O . ASP A 1 81 ? -9.755 -3.653 -4.220 1.00 79.12 81 ASP A O 1
ATOM 661 N N . SER A 1 82 ? -8.096 -2.306 -4.916 1.00 87.00 82 SER A N 1
ATOM 662 C CA . SER A 1 82 ? -7.659 -1.916 -3.567 1.00 87.00 82 SER A CA 1
ATOM 663 C C . SER A 1 82 ? -8.634 -0.956 -2.877 1.00 87.00 82 SER A C 1
ATOM 665 O O . SER A 1 82 ? -8.903 -1.117 -1.686 1.00 87.00 82 SER A O 1
ATOM 667 N N . TRP A 1 83 ? -9.226 0.001 -3.601 1.00 86.69 83 TRP A N 1
ATOM 668 C CA . TRP A 1 83 ? -10.275 0.875 -3.063 1.00 86.69 83 TRP A CA 1
ATOM 669 C C . TRP A 1 83 ? -11.529 0.076 -2.692 1.00 86.69 83 TRP A C 1
ATOM 671 O O . TRP A 1 83 ? -12.061 0.250 -1.597 1.00 86.69 83 TRP A O 1
ATOM 681 N N . ALA A 1 84 ? -11.952 -0.869 -3.537 1.00 81.00 84 ALA A N 1
ATOM 682 C CA . ALA A 1 84 ? -13.030 -1.804 -3.224 1.00 81.00 84 ALA A CA 1
ATOM 683 C C . ALA A 1 84 ? -12.696 -2.679 -2.002 1.00 81.00 84 ALA A C 1
ATOM 685 O O . ALA A 1 84 ? -13.580 -2.959 -1.195 1.00 81.00 84 ALA A O 1
ATOM 686 N N . GLY A 1 85 ? -11.428 -3.066 -1.819 1.00 86.31 85 GLY A N 1
ATOM 687 C CA . GLY A 1 85 ? -10.950 -3.719 -0.598 1.00 86.31 85 GLY A CA 1
ATOM 688 C C . GLY A 1 85 ? -11.101 -2.846 0.651 1.00 86.31 85 GLY A C 1
ATOM 689 O O . GLY A 1 85 ? -11.625 -3.315 1.659 1.00 86.31 85 GLY A O 1
ATOM 690 N N . LEU A 1 86 ? -10.726 -1.566 0.581 1.00 90.50 86 LEU A N 1
ATOM 691 C CA . LEU A 1 86 ? -10.861 -0.631 1.703 1.00 90.50 86 LEU A CA 1
ATOM 692 C C . LEU A 1 86 ? -12.335 -0.313 2.022 1.00 90.50 86 LEU A C 1
ATOM 694 O O . LEU A 1 86 ? -12.721 -0.297 3.190 1.00 90.50 86 LEU A O 1
ATOM 698 N N . GLN A 1 87 ? -13.184 -0.149 1.001 1.00 88.88 87 GLN A N 1
ATOM 699 C CA . GLN A 1 87 ? -14.641 -0.034 1.158 1.00 88.88 87 GLN A CA 1
ATOM 700 C C . GLN A 1 87 ? -15.257 -1.295 1.779 1.00 88.88 87 GLN A C 1
ATOM 702 O O . GLN A 1 87 ? -16.148 -1.204 2.624 1.00 88.88 87 GLN A O 1
ATOM 707 N N . TRP A 1 88 ? -14.777 -2.477 1.386 1.00 92.19 88 TRP A N 1
ATOM 708 C CA . TRP A 1 88 ? -15.216 -3.744 1.960 1.00 92.19 88 TRP A CA 1
ATOM 709 C C . TRP A 1 88 ? -14.821 -3.850 3.438 1.00 92.19 88 TRP A C 1
ATOM 711 O O . TRP A 1 88 ? -15.677 -4.193 4.251 1.00 92.19 88 TRP A O 1
ATOM 721 N N . ILE A 1 89 ? -13.602 -3.452 3.824 1.00 92.88 89 ILE A N 1
ATOM 722 C CA . ILE A 1 89 ? -13.205 -3.343 5.240 1.00 92.88 89 ILE A CA 1
ATOM 723 C C . ILE A 1 89 ? -14.152 -2.386 5.983 1.00 92.88 89 ILE A C 1
ATOM 725 O O . ILE A 1 89 ? -14.760 -2.795 6.970 1.00 92.88 89 ILE A O 1
ATOM 729 N N . ALA A 1 90 ? -14.374 -1.173 5.465 1.00 93.00 90 ALA A N 1
ATOM 730 C CA . ALA A 1 90 ? -15.257 -0.171 6.073 1.00 93.00 90 ALA A CA 1
ATOM 731 C C . ALA A 1 90 ? -16.715 -0.647 6.272 1.00 93.00 90 ALA A C 1
ATOM 733 O O . ALA A 1 90 ? -17.394 -0.181 7.185 1.00 93.00 90 ALA A O 1
ATOM 734 N N . SER A 1 91 ? -17.199 -1.621 5.488 1.00 93.25 91 SER A N 1
ATOM 735 C CA . SER A 1 91 ? -18.541 -2.201 5.677 1.00 93.25 91 SER A CA 1
ATOM 736 C C . SER A 1 91 ? -18.738 -2.939 7.016 1.00 93.25 91 SER A C 1
ATOM 738 O O . SER A 1 91 ? -19.876 -3.170 7.425 1.00 93.25 91 SER A O 1
ATOM 740 N N . HIS A 1 92 ? -17.654 -3.250 7.737 1.00 95.44 92 HIS A N 1
ATOM 741 C CA . HIS A 1 92 ? -17.677 -3.915 9.046 1.00 95.44 92 HIS A CA 1
ATOM 742 C C . HIS A 1 92 ? -17.830 -2.940 10.228 1.00 95.44 92 HIS A C 1
ATOM 744 O O . HIS A 1 92 ? -17.981 -3.387 11.360 1.00 95.44 92 HIS A O 1
ATOM 750 N N . ALA A 1 93 ? -17.869 -1.621 9.986 1.00 94.25 93 ALA A N 1
ATOM 751 C CA . ALA A 1 93 ? -17.925 -0.567 11.013 1.00 94.25 93 ALA A CA 1
ATOM 752 C C . ALA A 1 93 ? -19.013 -0.740 12.086 1.00 94.25 93 ALA A C 1
ATOM 754 O O . ALA A 1 93 ? -18.841 -0.314 13.224 1.00 94.25 93 ALA A O 1
ATOM 755 N N . ASN A 1 94 ? -20.132 -1.368 11.723 1.00 92.75 94 ASN A N 1
ATOM 756 C CA . ASN A 1 94 ? -21.266 -1.603 12.615 1.00 92.75 94 ASN A CA 1
ATOM 757 C C . ASN A 1 94 ? -21.252 -3.008 13.254 1.00 92.75 94 ASN A C 1
ATOM 759 O O . ASN A 1 94 ? -22.289 -3.445 13.745 1.00 92.75 94 ASN A O 1
ATOM 763 N N . GLY A 1 95 ? -20.146 -3.761 13.176 1.00 92.00 95 GLY A N 1
ATOM 764 C CA . GLY A 1 95 ? -20.036 -5.140 13.679 1.00 92.00 95 GLY A CA 1
ATOM 765 C C . GLY A 1 95 ? -20.896 -6.172 12.932 1.00 92.00 95 GLY A C 1
ATOM 766 O O . GLY A 1 95 ? -21.141 -7.257 13.447 1.00 92.00 95 GLY A O 1
ATOM 767 N N . ASN A 1 96 ? -21.395 -5.825 11.741 1.00 91.19 96 ASN A N 1
ATOM 768 C CA . ASN A 1 96 ? -22.379 -6.598 10.968 1.00 91.19 96 ASN A CA 1
ATOM 769 C C . ASN A 1 96 ? -21.954 -6.828 9.497 1.00 91.19 96 ASN A C 1
ATOM 771 O O . ASN A 1 96 ? -22.793 -7.113 8.642 1.00 91.19 96 ASN A O 1
ATOM 775 N N . GLY A 1 97 ? -20.667 -6.668 9.176 1.00 90.69 97 GLY A N 1
ATOM 776 C CA . GLY A 1 97 ? -20.133 -6.948 7.840 1.00 90.69 97 GLY A CA 1
ATOM 777 C C . GLY A 1 97 ? -19.925 -8.452 7.578 1.00 90.69 97 GLY A C 1
ATOM 778 O O . GLY A 1 97 ? -20.051 -9.266 8.496 1.00 90.69 97 GLY A O 1
ATOM 779 N N . PRO A 1 98 ? -19.614 -8.853 6.332 1.00 85.75 98 PRO A N 1
ATOM 780 C CA . PRO A 1 98 ? -19.520 -10.261 5.925 1.00 85.75 98 PRO A CA 1
ATOM 781 C C . PRO A 1 98 ? -18.355 -11.069 6.533 1.00 85.75 98 PRO A C 1
ATOM 783 O O . PRO A 1 98 ? -18.369 -12.293 6.421 1.00 85.75 98 PRO A O 1
ATOM 786 N N . GLU A 1 99 ? -17.354 -10.432 7.146 1.00 90.00 99 GLU A N 1
ATOM 787 C CA . GLU A 1 99 ? -16.205 -11.084 7.788 1.00 90.00 99 GLU A CA 1
ATOM 788 C C . GLU A 1 99 ? -16.237 -10.925 9.323 1.00 90.00 99 GLU A C 1
ATOM 790 O O . GLU A 1 99 ? -15.969 -9.829 9.829 1.00 90.00 99 GLU A O 1
ATOM 795 N N . PRO A 1 100 ? -16.493 -12.011 10.081 1.00 88.81 100 PRO A N 1
ATOM 796 C CA . PRO A 1 100 ? -16.487 -11.998 11.543 1.00 88.81 100 PRO A CA 1
ATOM 797 C C . PRO A 1 100 ? -15.220 -11.407 12.168 1.00 88.81 100 PRO A C 1
ATOM 799 O O . PRO A 1 100 ? -15.325 -10.611 13.092 1.00 88.81 100 PRO A O 1
ATOM 802 N N . TRP A 1 101 ? -14.024 -11.688 11.636 1.00 89.06 101 TRP A N 1
ATOM 803 C CA . TRP A 1 101 ? -12.775 -11.175 12.222 1.00 89.06 101 TRP A CA 1
ATOM 804 C C . TRP A 1 101 ? -12.664 -9.647 12.191 1.00 89.06 101 TRP A C 1
ATOM 806 O O . TRP A 1 101 ? -12.058 -9.058 13.082 1.00 89.06 101 TRP A O 1
ATOM 816 N N . LEU A 1 102 ? -13.257 -8.992 11.189 1.00 91.44 102 LEU A N 1
ATOM 817 C CA . LEU A 1 102 ? -13.300 -7.531 11.128 1.00 91.44 102 LEU A CA 1
ATOM 818 C C . LEU A 1 102 ? -14.397 -6.957 12.034 1.00 91.44 102 LEU A C 1
ATOM 820 O O . LEU A 1 102 ? -14.201 -5.890 12.602 1.00 91.44 102 LEU A O 1
ATOM 824 N N . ASN A 1 103 ? -15.506 -7.676 12.228 1.00 90.88 103 ASN A N 1
ATOM 825 C CA . ASN A 1 103 ? -16.548 -7.291 13.186 1.00 90.88 103 ASN A CA 1
ATOM 826 C C . ASN A 1 103 ? -16.089 -7.430 14.651 1.00 90.88 103 ASN A C 1
ATOM 828 O O . ASN A 1 103 ? -16.487 -6.637 15.499 1.00 90.88 103 ASN A O 1
ATOM 832 N N . GLU A 1 104 ? -15.295 -8.461 14.953 1.00 92.69 104 GLU A N 1
ATOM 833 C CA . GLU A 1 104 ? -14.965 -8.881 16.321 1.00 92.69 104 GLU A CA 1
ATOM 834 C C . GLU A 1 104 ? -13.613 -8.353 16.826 1.00 92.69 104 GLU A C 1
ATOM 836 O O . GLU A 1 104 ? -13.392 -8.334 18.040 1.00 92.69 104 GLU A O 1
ATOM 841 N N . HIS A 1 105 ? -12.682 -7.977 15.936 1.00 91.12 105 HIS A N 1
ATOM 842 C CA . HIS A 1 105 ? -11.291 -7.675 16.319 1.00 91.12 105 HIS A CA 1
ATOM 843 C C . HIS A 1 105 ? -10.697 -6.387 15.718 1.00 91.12 105 HIS A C 1
ATOM 845 O O . HIS A 1 105 ? -9.633 -5.964 16.170 1.00 91.12 105 HIS A O 1
ATOM 851 N N . ALA A 1 106 ? -11.322 -5.755 14.716 1.00 92.19 106 ALA A N 1
ATOM 852 C CA . ALA A 1 106 ? -10.748 -4.574 14.063 1.00 92.19 106 ALA A CA 1
ATOM 853 C C . ALA A 1 106 ? -11.245 -3.256 14.682 1.00 92.19 106 ALA A C 1
ATOM 855 O O . ALA A 1 106 ? -12.429 -2.931 14.612 1.00 92.19 106 ALA A O 1
ATOM 856 N N . ASP A 1 107 ? -10.327 -2.436 15.203 1.00 93.69 107 ASP A N 1
ATOM 857 C CA . ASP A 1 107 ? -10.625 -1.034 15.510 1.00 93.69 107 ASP A CA 1
ATOM 858 C C . ASP A 1 107 ? -10.581 -0.192 14.227 1.00 93.69 107 ASP A C 1
ATOM 860 O O . ASP A 1 107 ? -9.545 0.338 13.821 1.00 93.69 107 ASP A O 1
ATOM 864 N N . LEU A 1 108 ? -11.735 -0.053 13.573 1.00 95.31 108 LEU A N 1
ATOM 865 C CA . LEU A 1 108 ? -11.857 0.727 12.340 1.00 95.31 108 LEU A CA 1
ATOM 866 C C . LEU A 1 108 ? -11.754 2.251 12.552 1.00 95.31 108 LEU A C 1
ATOM 868 O O . LEU A 1 108 ? -11.735 2.998 11.573 1.00 95.31 108 LEU A O 1
ATOM 872 N N . ASN A 1 109 ? -11.588 2.728 13.793 1.00 93.88 109 ASN A N 1
ATOM 873 C CA . ASN A 1 109 ? -11.189 4.111 14.085 1.00 93.88 109 ASN A CA 1
ATOM 874 C C . ASN A 1 109 ? -9.667 4.330 13.960 1.00 93.88 109 ASN A C 1
ATOM 876 O O . ASN A 1 109 ? -9.197 5.465 14.105 1.00 93.88 109 ASN A O 1
ATOM 880 N N . ARG A 1 110 ? -8.900 3.255 13.742 1.00 93.44 110 ARG A N 1
ATOM 881 C CA . ARG A 1 110 ? -7.447 3.222 13.915 1.00 93.44 110 ARG A CA 1
ATOM 882 C C . ARG A 1 110 ? -6.771 2.368 12.834 1.00 93.44 110 ARG A C 1
ATOM 884 O O . ARG A 1 110 ? -6.022 1.434 13.110 1.00 93.44 110 ARG A O 1
ATOM 891 N N . VAL A 1 111 ? -7.076 2.683 11.573 1.00 93.81 111 VAL A N 1
ATOM 892 C CA . VAL A 1 111 ? -6.576 1.946 10.402 1.00 93.81 111 VAL A CA 1
ATOM 893 C C . VAL A 1 111 ? -5.268 2.538 9.880 1.00 93.81 111 VAL A C 1
ATOM 895 O O . VAL A 1 111 ? -5.122 3.753 9.738 1.00 93.81 111 VAL A O 1
ATOM 898 N N . PHE A 1 112 ? -4.340 1.655 9.523 1.00 93.62 112 PHE A N 1
ATOM 899 C CA . PHE A 1 112 ? -3.105 1.971 8.811 1.00 93.62 112 PHE A CA 1
ATOM 900 C C . PHE A 1 112 ? -3.164 1.374 7.400 1.00 93.62 112 PHE A C 1
ATOM 902 O O . PHE A 1 112 ? -3.710 0.286 7.211 1.00 93.62 112 PHE A O 1
ATOM 909 N N . VAL A 1 113 ? -2.596 2.066 6.411 1.00 94.00 113 VAL A N 1
ATOM 910 C CA . VAL A 1 113 ? -2.454 1.569 5.028 1.00 94.00 113 VAL A CA 1
ATOM 911 C C . VAL A 1 113 ? -0.968 1.553 4.675 1.00 94.00 113 VAL A C 1
ATOM 913 O O . VAL A 1 113 ? -0.241 2.467 5.059 1.00 94.00 113 VAL A O 1
ATOM 916 N N . GLY A 1 114 ? -0.480 0.533 3.971 1.00 93.75 114 GLY A N 1
ATOM 917 C CA . GLY A 1 114 ? 0.942 0.453 3.651 1.00 93.75 114 GLY A CA 1
ATOM 918 C C . GLY A 1 114 ? 1.280 -0.456 2.481 1.00 93.75 114 GLY A C 1
ATOM 919 O O . GLY A 1 114 ? 0.548 -1.403 2.186 1.00 93.75 114 GLY A O 1
ATOM 920 N N . GLY A 1 115 ? 2.414 -0.172 1.842 1.00 93.62 115 GLY A N 1
ATOM 921 C CA . GLY A 1 115 ? 2.943 -0.968 0.743 1.00 93.62 115 GLY A CA 1
ATOM 922 C C . GLY A 1 115 ? 4.314 -0.501 0.256 1.00 93.62 115 GLY A C 1
ATOM 923 O O . GLY A 1 115 ? 4.743 0.631 0.498 1.00 93.62 115 GLY A O 1
ATOM 924 N N . ASP A 1 116 ? 4.995 -1.398 -0.447 1.00 92.12 116 ASP A N 1
ATOM 925 C CA . ASP A 1 116 ? 6.301 -1.186 -1.059 1.00 92.12 116 ASP A CA 1
ATOM 926 C C . ASP A 1 116 ? 6.191 -0.890 -2.562 1.00 92.12 116 ASP A C 1
ATOM 928 O O . ASP A 1 116 ? 5.266 -1.359 -3.224 1.00 92.12 116 ASP A O 1
ATOM 932 N N . SER A 1 117 ? 7.131 -0.125 -3.129 1.00 91.12 117 SER A N 1
ATOM 933 C CA . SER A 1 117 ? 7.211 0.115 -4.580 1.00 91.12 117 SER A CA 1
ATOM 934 C C . SER A 1 117 ? 5.877 0.634 -5.165 1.00 91.12 117 SER A C 1
ATOM 936 O O . SER A 1 117 ? 5.351 1.648 -4.695 1.00 91.12 117 SER A O 1
ATOM 938 N N . GLY A 1 118 ? 5.282 -0.053 -6.149 1.00 87.44 118 GLY A N 1
ATOM 939 C CA . GLY A 1 118 ? 3.935 0.250 -6.665 1.00 87.44 118 GLY A CA 1
ATOM 940 C C . GLY A 1 118 ? 2.796 0.072 -5.641 1.00 87.44 118 GLY A C 1
ATOM 941 O O . GLY A 1 118 ? 1.757 0.715 -5.748 1.00 87.44 118 GLY A O 1
ATOM 942 N N . GLY A 1 119 ? 2.985 -0.742 -4.599 1.00 90.81 119 GLY A N 1
ATOM 943 C CA . GLY A 1 119 ? 2.106 -0.781 -3.425 1.00 90.81 119 GLY A CA 1
ATOM 944 C C . GLY A 1 119 ? 2.182 0.493 -2.573 1.00 90.81 119 GLY A C 1
ATOM 945 O O . GLY A 1 119 ? 1.197 0.860 -1.930 1.00 90.81 119 GLY A O 1
ATOM 946 N N . GLY A 1 120 ? 3.314 1.202 -2.609 1.00 90.38 120 GLY A N 1
ATOM 947 C CA . GLY A 1 120 ? 3.472 2.534 -2.023 1.00 90.38 120 GLY A CA 1
ATOM 948 C C . GLY A 1 120 ? 2.675 3.598 -2.786 1.00 90.38 120 GLY A C 1
ATOM 949 O O . GLY A 1 120 ? 1.927 4.355 -2.174 1.00 90.38 120 GLY A O 1
ATOM 950 N N . ASP A 1 121 ? 2.740 3.594 -4.119 1.00 90.12 121 ASP A N 1
ATOM 951 C CA . ASP A 1 121 ? 1.891 4.439 -4.982 1.00 90.12 121 ASP A CA 1
ATOM 952 C C . ASP A 1 121 ? 0.388 4.181 -4.733 1.00 90.12 121 ASP A C 1
ATOM 954 O O . ASP A 1 121 ? -0.377 5.106 -4.440 1.00 90.12 121 ASP A O 1
ATOM 958 N N . ILE A 1 122 ? -0.034 2.910 -4.722 1.00 92.38 122 ILE A N 1
ATOM 959 C CA . ILE A 1 122 ? -1.413 2.531 -4.373 1.00 92.38 122 ILE A CA 1
ATOM 960 C C . ILE A 1 122 ? -1.785 3.033 -2.967 1.00 92.38 122 ILE A C 1
ATOM 962 O O . ILE A 1 122 ? -2.895 3.528 -2.774 1.00 92.38 122 ILE A O 1
ATOM 966 N N . THR A 1 123 ? -0.874 2.952 -1.992 1.00 92.88 123 THR A N 1
ATOM 967 C CA . THR A 1 123 ? -1.097 3.456 -0.625 1.00 92.88 123 THR A CA 1
ATOM 968 C C . THR A 1 123 ? -1.303 4.970 -0.607 1.00 92.88 123 THR A C 1
ATOM 970 O O . THR A 1 123 ? -2.292 5.427 -0.038 1.00 92.88 123 THR A O 1
ATOM 973 N N . HIS A 1 124 ? -0.433 5.747 -1.258 1.00 90.12 124 HIS A N 1
ATOM 974 C CA . HIS A 1 124 ? -0.598 7.197 -1.400 1.00 90.12 124 HIS A CA 1
ATOM 975 C C . HIS A 1 124 ? -1.947 7.527 -2.063 1.00 90.12 124 HIS A C 1
ATOM 977 O O . HIS A 1 124 ? -2.757 8.248 -1.479 1.00 90.12 124 HIS A O 1
ATOM 983 N N . THR A 1 125 ? -2.256 6.889 -3.197 1.00 90.00 125 THR A N 1
ATOM 984 C CA . THR A 1 125 ? -3.525 7.056 -3.928 1.00 90.00 125 THR A CA 1
ATOM 985 C C . THR A 1 125 ? -4.753 6.788 -3.044 1.00 90.00 125 THR A C 1
ATOM 987 O O . THR A 1 125 ? -5.732 7.537 -3.089 1.00 90.00 125 THR A O 1
ATOM 990 N N . LEU A 1 126 ? -4.725 5.735 -2.215 1.00 90.44 126 LEU A N 1
ATOM 991 C CA . LEU A 1 126 ? -5.805 5.426 -1.271 1.00 90.44 126 LEU A CA 1
ATOM 992 C C . LEU A 1 126 ? -5.935 6.483 -0.170 1.00 90.44 126 LEU A C 1
ATOM 994 O O . LEU A 1 126 ? -7.049 6.906 0.129 1.00 90.44 126 LEU A O 1
ATOM 998 N N . VAL A 1 127 ? -4.823 6.897 0.440 1.00 90.06 127 VAL A N 1
ATOM 999 C CA . VAL A 1 127 ? -4.824 7.831 1.576 1.00 90.06 127 VAL A CA 1
ATOM 1000 C C . VAL A 1 127 ? -5.268 9.227 1.136 1.00 90.06 127 VAL A C 1
ATOM 1002 O O . VAL A 1 127 ? -6.114 9.820 1.805 1.00 90.06 127 VAL A O 1
ATOM 1005 N N . VAL A 1 128 ? -4.811 9.704 -0.029 1.00 86.19 128 VAL A N 1
ATOM 1006 C CA . VAL A 1 128 ? -5.308 10.941 -0.659 1.00 86.19 128 VAL A CA 1
ATOM 1007 C C . VAL A 1 128 ? -6.816 10.839 -0.914 1.00 86.19 128 VAL A C 1
ATOM 1009 O O . VAL A 1 128 ? -7.571 11.709 -0.485 1.00 86.19 128 VAL A O 1
ATOM 1012 N N . ARG A 1 129 ? -7.301 9.737 -1.510 1.00 88.38 129 ARG A N 1
ATOM 1013 C CA . ARG A 1 129 ? -8.740 9.525 -1.766 1.00 88.38 129 ARG A CA 1
ATOM 1014 C C . ARG A 1 129 ? -9.570 9.526 -0.475 1.00 88.38 129 ARG A C 1
ATOM 1016 O O . ARG A 1 129 ? -10.605 10.188 -0.436 1.00 88.38 129 ARG A O 1
ATOM 1023 N N . VAL A 1 130 ? -9.116 8.866 0.596 1.00 88.75 130 VAL A N 1
ATOM 1024 C CA . VAL A 1 130 ? -9.778 8.933 1.916 1.00 88.75 130 VAL A CA 1
ATOM 1025 C C . VAL A 1 130 ? -9.762 10.360 2.474 1.00 88.75 130 VAL A C 1
ATOM 1027 O O . VAL A 1 130 ? -10.782 10.805 2.993 1.00 88.75 130 VAL A O 1
ATOM 1030 N N . GLY A 1 131 ? -8.654 11.095 2.348 1.00 84.38 131 GLY A N 1
ATOM 1031 C CA . GLY A 1 131 ? -8.551 12.482 2.810 1.00 84.38 131 GLY A CA 1
ATOM 1032 C C . GLY A 1 131 ? -9.474 13.452 2.063 1.00 84.38 131 GLY A C 1
ATOM 1033 O O . GLY A 1 131 ? -10.073 14.322 2.688 1.00 84.38 131 GLY A O 1
ATOM 1034 N N . SER A 1 132 ? -9.625 13.292 0.744 1.00 82.69 132 SER A N 1
ATOM 1035 C CA . SER A 1 132 ? -10.400 14.213 -0.100 1.00 82.69 132 SER A CA 1
ATOM 1036 C C . SER A 1 132 ? -11.907 13.938 -0.135 1.00 82.69 132 SER A C 1
ATOM 1038 O O . SER A 1 132 ? -12.682 14.892 -0.160 1.00 82.69 132 SER A O 1
ATOM 1040 N N . ILE A 1 133 ? -12.343 12.669 -0.175 1.00 85.69 133 ILE A N 1
ATOM 1041 C CA . ILE A 1 133 ? -13.778 12.312 -0.282 1.00 85.69 133 ILE A CA 1
ATOM 1042 C C . ILE A 1 133 ? -14.338 11.570 0.939 1.00 85.69 133 ILE A C 1
ATOM 1044 O O . ILE A 1 133 ? -15.548 11.353 1.019 1.00 85.69 133 ILE A O 1
ATOM 1048 N N . GLY A 1 134 ? -13.488 11.203 1.901 1.00 86.44 134 GLY A N 1
ATOM 1049 C CA . GLY A 1 134 ? -13.869 10.410 3.066 1.00 86.44 134 GLY A CA 1
ATOM 1050 C C . GLY A 1 134 ? -14.125 8.932 2.752 1.00 86.44 134 GLY A C 1
ATOM 1051 O O . GLY A 1 134 ? -14.279 8.511 1.604 1.00 86.44 134 GLY A O 1
ATOM 1052 N N . LEU A 1 135 ? -14.215 8.127 3.812 1.00 91.25 135 LEU A N 1
ATOM 1053 C CA . LEU A 1 135 ? -14.748 6.767 3.751 1.00 91.25 135 LEU A CA 1
ATOM 1054 C C . LEU A 1 135 ? -15.551 6.468 5.030 1.00 91.25 135 LEU A C 1
ATOM 1056 O O . LEU A 1 135 ? -14.964 6.121 6.054 1.00 91.25 135 LEU A O 1
ATOM 1060 N N . PRO A 1 136 ? -16.888 6.629 5.018 1.00 93.12 136 PRO A N 1
ATOM 1061 C CA . PRO A 1 136 ? -17.716 6.382 6.195 1.00 93.12 136 PRO A CA 1
ATOM 1062 C C . PRO A 1 136 ? -17.528 4.965 6.752 1.00 93.12 136 PRO A C 1
ATOM 1064 O O . PRO A 1 136 ? -17.530 3.994 6.000 1.00 93.12 136 PRO A O 1
ATOM 1067 N N . GLY A 1 137 ? -17.384 4.862 8.076 1.00 91.50 137 GLY A N 1
ATOM 1068 C CA . GLY A 1 137 ? -17.123 3.599 8.774 1.00 91.50 137 GLY A CA 1
ATOM 1069 C C . GLY A 1 137 ? -15.641 3.243 8.952 1.00 91.50 137 GLY A C 1
ATOM 1070 O O . GLY A 1 137 ? -15.341 2.231 9.577 1.00 91.50 137 GLY A O 1
ATOM 1071 N N . LEU A 1 138 ? -14.709 4.054 8.443 1.00 93.00 138 LEU A N 1
ATOM 1072 C CA . LEU A 1 138 ? -13.274 3.803 8.572 1.00 93.00 138 LEU A CA 1
ATOM 1073 C C . LEU A 1 138 ? -12.495 5.110 8.750 1.00 93.00 138 LEU A C 1
ATOM 1075 O O . LEU A 1 138 ? -12.707 6.078 8.023 1.00 93.00 138 LEU A O 1
ATOM 1079 N N . LYS A 1 139 ? -11.547 5.131 9.689 1.00 92.12 139 LYS A N 1
ATOM 1080 C CA . LYS A 1 139 ? -10.595 6.232 9.871 1.00 92.12 139 LYS A CA 1
ATOM 1081 C C . LYS A 1 139 ? -9.171 5.727 9.656 1.00 92.12 139 LYS A C 1
ATOM 1083 O O . LYS A 1 139 ? -8.629 4.999 10.487 1.00 92.12 139 LYS A O 1
ATOM 1088 N N . VAL A 1 140 ? -8.563 6.147 8.546 1.00 92.06 140 VAL A N 1
ATOM 1089 C CA . VAL A 1 140 ? -7.115 6.012 8.349 1.00 92.06 140 VAL A CA 1
ATOM 1090 C C . VAL A 1 140 ? -6.416 7.023 9.257 1.00 92.06 140 VAL A C 1
ATOM 1092 O O . VAL A 1 140 ? -6.797 8.193 9.277 1.00 92.06 140 VAL A O 1
ATOM 1095 N N . ILE A 1 141 ? -5.413 6.574 10.011 1.00 91.62 141 ILE A N 1
ATOM 1096 C CA . ILE A 1 141 ? -4.605 7.425 10.899 1.00 91.62 141 ILE A CA 1
ATOM 1097 C C . ILE A 1 141 ? -3.112 7.446 10.550 1.00 91.62 141 ILE A C 1
ATOM 1099 O O . ILE A 1 141 ? -2.401 8.329 11.018 1.00 91.62 141 ILE A O 1
ATOM 1103 N N . GLY A 1 142 ? -2.637 6.513 9.721 1.00 89.19 142 GLY A N 1
ATOM 1104 C CA . GLY A 1 142 ? -1.230 6.417 9.342 1.00 89.19 142 GLY A CA 1
ATOM 1105 C C . GLY A 1 142 ? -1.021 5.703 8.009 1.00 89.19 142 GLY A C 1
ATOM 1106 O O . GLY A 1 142 ? -1.848 4.892 7.580 1.00 89.19 142 GLY A O 1
ATOM 1107 N N . ALA A 1 143 ? 0.101 6.014 7.362 1.00 92.19 143 ALA A N 1
ATOM 1108 C CA . ALA A 1 143 ? 0.509 5.455 6.078 1.00 92.19 143 ALA A CA 1
ATOM 1109 C C . ALA A 1 143 ? 1.967 4.973 6.143 1.00 92.19 143 ALA A C 1
ATOM 1111 O O . ALA A 1 143 ? 2.800 5.650 6.743 1.00 92.19 143 ALA A O 1
ATOM 1112 N N . ILE A 1 144 ? 2.283 3.835 5.518 1.00 93.19 144 ILE A N 1
ATOM 1113 C CA . ILE A 1 144 ? 3.651 3.298 5.419 1.00 93.19 144 ILE A CA 1
ATOM 1114 C C . ILE A 1 144 ? 4.031 3.165 3.939 1.00 93.19 144 ILE A C 1
ATOM 1116 O O . ILE A 1 144 ? 3.437 2.374 3.209 1.00 93.19 144 ILE A O 1
ATOM 1120 N N . LEU A 1 145 ? 5.028 3.934 3.498 1.00 91.31 145 LEU A N 1
ATOM 1121 C CA . LEU A 1 145 ? 5.479 3.992 2.104 1.00 91.31 145 LEU A CA 1
ATOM 1122 C C . LEU A 1 145 ? 6.921 3.488 1.999 1.00 91.31 145 LEU A C 1
ATOM 1124 O O . LEU A 1 145 ? 7.848 4.183 2.411 1.00 91.31 145 LEU A O 1
ATOM 1128 N N . VAL A 1 146 ? 7.127 2.292 1.441 1.00 91.38 146 VAL A N 1
ATOM 1129 C CA . VAL A 1 146 ? 8.459 1.662 1.403 1.00 91.38 146 VAL A CA 1
ATOM 1130 C C . VAL A 1 146 ? 9.045 1.734 -0.004 1.00 91.38 146 VAL A C 1
ATOM 1132 O O . VAL A 1 146 ? 8.674 0.966 -0.886 1.00 91.38 146 VAL A O 1
ATOM 1135 N N . HIS A 1 147 ? 9.964 2.676 -0.226 1.00 88.38 147 HIS A N 1
ATOM 1136 C CA . HIS A 1 147 ? 10.531 2.976 -1.550 1.00 88.38 147 HIS A CA 1
ATOM 1137 C C . HIS A 1 147 ? 9.420 3.187 -2.616 1.00 88.38 147 HIS A C 1
ATOM 1139 O O . HIS A 1 147 ? 9.402 2.461 -3.613 1.00 88.38 147 HIS A O 1
ATOM 1145 N N . PRO A 1 148 ? 8.456 4.107 -2.396 1.00 87.50 148 PRO A N 1
ATOM 1146 C CA . PRO A 1 148 ? 7.284 4.259 -3.259 1.00 87.50 148 PRO A CA 1
ATOM 1147 C C . PRO A 1 148 ? 7.670 4.622 -4.699 1.00 87.50 148 PRO A C 1
ATOM 1149 O O . PRO A 1 148 ? 8.613 5.379 -4.937 1.00 87.50 148 PRO A O 1
ATOM 1152 N N . PHE A 1 149 ? 6.927 4.080 -5.662 1.00 86.69 149 PHE A N 1
ATOM 1153 C CA . PHE A 1 149 ? 7.197 4.255 -7.089 1.00 86.69 149 PHE A CA 1
ATOM 1154 C C . PHE A 1 149 ? 6.571 5.551 -7.643 1.00 86.69 149 PHE A C 1
ATOM 1156 O O . PHE A 1 149 ? 5.555 5.516 -8.330 1.00 86.69 149 PHE A O 1
ATOM 1163 N N . PHE A 1 150 ? 7.196 6.695 -7.343 1.00 84.38 150 PHE A N 1
ATOM 1164 C CA . PHE A 1 150 ? 6.793 8.025 -7.834 1.00 84.38 150 PHE A CA 1
ATOM 1165 C C . PHE A 1 150 ? 7.657 8.532 -9.011 1.00 84.38 150 PHE A C 1
ATOM 1167 O O . PHE A 1 150 ? 8.115 9.677 -9.016 1.00 84.38 150 PHE A O 1
ATOM 1174 N N . GLY A 1 151 ? 7.888 7.659 -9.999 1.00 79.12 151 GLY A N 1
ATOM 1175 C CA . GLY A 1 151 ? 8.506 7.998 -11.287 1.00 79.12 151 GLY A CA 1
ATOM 1176 C C . GLY A 1 151 ? 9.902 8.631 -11.231 1.00 79.12 151 GLY A C 1
ATOM 1177 O O . GLY A 1 151 ? 10.587 8.613 -10.210 1.00 79.12 151 GLY A O 1
ATOM 1178 N N . GLY A 1 152 ? 10.337 9.200 -12.358 1.00 74.62 152 GLY A N 1
ATOM 1179 C CA . GLY A 1 152 ? 11.651 9.832 -12.493 1.00 74.62 152 GLY A CA 1
ATOM 1180 C C . GLY A 1 152 ? 12.825 8.847 -12.479 1.00 74.62 152 GLY A C 1
ATOM 1181 O O . GLY A 1 152 ? 13.946 9.254 -12.174 1.00 74.62 152 GLY A O 1
ATOM 1182 N N . MET A 1 153 ? 12.577 7.569 -12.784 1.00 71.88 153 MET A N 1
ATOM 1183 C CA . MET A 1 153 ? 13.546 6.469 -12.734 1.00 71.88 153 MET A CA 1
ATOM 1184 C C . MET A 1 153 ? 13.613 5.725 -14.077 1.00 71.88 153 MET A C 1
ATOM 1186 O O . MET A 1 153 ? 12.780 5.906 -14.958 1.00 71.88 153 MET A O 1
ATOM 1190 N N . GLU A 1 154 ? 14.579 4.816 -14.229 1.00 72.44 154 GLU A N 1
ATOM 1191 C CA . GLU A 1 154 ? 14.664 3.920 -15.400 1.00 72.44 154 GLU A CA 1
ATOM 1192 C C . GLU A 1 154 ? 13.426 3.006 -15.542 1.00 72.44 154 GLU A C 1
ATOM 1194 O O . GLU A 1 154 ? 13.078 2.579 -16.640 1.00 72.44 154 GLU A O 1
ATOM 1199 N N . ASP A 1 155 ? 12.727 2.746 -14.432 1.00 79.94 155 ASP A N 1
ATOM 1200 C CA . ASP A 1 155 ? 11.481 1.976 -14.383 1.00 79.94 155 ASP A CA 1
ATOM 1201 C C . ASP A 1 155 ? 10.251 2.757 -14.940 1.00 79.94 155 ASP A C 1
ATOM 1203 O O . ASP A 1 155 ? 9.169 2.180 -15.058 1.00 79.94 155 ASP A O 1
ATOM 1207 N N . ASP A 1 156 ? 10.376 4.030 -15.346 1.00 85.00 156 ASP A N 1
ATOM 1208 C CA . ASP A 1 156 ? 9.273 4.837 -15.918 1.00 85.00 156 ASP A CA 1
ATOM 1209 C C . ASP A 1 156 ? 8.714 4.255 -17.239 1.00 85.00 156 ASP A C 1
ATOM 1211 O O . ASP A 1 156 ? 7.509 4.311 -17.494 1.00 85.00 156 ASP A O 1
ATOM 1215 N N . GLU A 1 157 ? 9.546 3.611 -18.063 1.00 86.25 157 GLU A N 1
ATOM 1216 C CA . GLU A 1 157 ? 9.089 2.914 -19.281 1.00 86.25 157 GLU A CA 1
ATOM 1217 C C . GLU A 1 157 ? 8.180 1.711 -18.954 1.00 86.25 157 GLU A C 1
ATOM 1219 O O . GLU A 1 157 ? 7.254 1.383 -19.701 1.00 86.25 157 GLU A O 1
ATOM 1224 N N . MET A 1 158 ? 8.384 1.075 -17.793 1.00 86.00 158 MET A N 1
ATOM 1225 C CA . MET A 1 158 ? 7.516 -0.001 -17.308 1.00 86.00 158 MET A CA 1
ATOM 1226 C C . MET A 1 158 ? 6.123 0.534 -16.941 1.00 86.00 158 MET A C 1
ATOM 1228 O O . MET A 1 158 ? 5.133 -0.160 -17.177 1.00 86.00 158 MET A O 1
ATOM 1232 N N . TRP A 1 159 ? 6.019 1.768 -16.427 1.00 87.94 159 TRP A N 1
ATOM 1233 C CA . TRP A 1 159 ? 4.731 2.436 -16.197 1.00 87.94 159 TRP A CA 1
ATOM 1234 C C . TRP A 1 159 ? 3.984 2.678 -17.509 1.00 87.94 159 TRP A C 1
ATOM 1236 O O . TRP A 1 159 ? 2.832 2.260 -17.640 1.00 87.94 159 TRP A O 1
ATOM 1246 N N . LEU A 1 160 ? 4.646 3.291 -18.496 1.00 88.50 160 LEU A N 1
ATOM 1247 C CA . LEU A 1 160 ? 4.048 3.580 -19.804 1.00 88.50 160 LEU A CA 1
ATOM 1248 C C . LEU A 1 160 ? 3.564 2.302 -20.504 1.00 88.50 160 LEU A C 1
ATOM 1250 O O . LEU A 1 160 ? 2.472 2.285 -21.075 1.00 88.50 160 LEU A O 1
ATOM 1254 N N . TYR A 1 161 ? 4.328 1.211 -20.398 1.00 86.19 161 TYR A N 1
ATOM 1255 C CA . TYR A 1 161 ? 3.938 -0.096 -20.923 1.00 86.19 161 TYR A CA 1
ATOM 1256 C C . TYR A 1 161 ? 2.778 -0.747 -20.148 1.00 86.19 161 TYR A C 1
ATOM 1258 O O . TYR A 1 161 ? 1.846 -1.282 -20.752 1.00 86.19 161 TYR A O 1
ATOM 1266 N N . MET A 1 162 ? 2.815 -0.734 -18.810 1.00 83.19 162 MET A N 1
ATOM 1267 C CA . MET A 1 162 ? 1.775 -1.358 -17.978 1.00 83.19 162 MET A CA 1
ATOM 1268 C C . MET A 1 162 ? 0.463 -0.569 -17.965 1.00 83.19 162 MET A C 1
ATOM 1270 O O . MET A 1 162 ? -0.593 -1.158 -17.722 1.00 83.19 162 MET A O 1
ATOM 1274 N N . PHE A 1 163 ? 0.518 0.741 -18.210 1.00 85.38 163 PHE A N 1
ATOM 1275 C CA . PHE A 1 163 ? -0.621 1.647 -18.137 1.00 85.38 163 PHE A CA 1
ATOM 1276 C C . PHE A 1 163 ? -0.624 2.668 -19.298 1.00 85.38 163 PHE A C 1
ATOM 1278 O O . PHE A 1 163 ? -0.546 3.879 -19.071 1.00 85.38 163 PHE A O 1
ATOM 1285 N N . PRO A 1 164 ? -0.805 2.218 -20.556 1.00 83.81 164 PRO A N 1
ATOM 1286 C CA . PRO A 1 164 ? -0.737 3.077 -21.746 1.00 83.81 164 PRO A CA 1
ATOM 1287 C C . PRO A 1 164 ? -1.915 4.061 -21.886 1.00 83.81 164 PRO A C 1
ATOM 1289 O O . PRO A 1 164 ? -1.938 4.869 -22.809 1.00 83.81 164 PRO A O 1
ATOM 1292 N N . THR A 1 165 ? -2.908 3.997 -20.991 1.00 81.69 165 THR A N 1
ATOM 1293 C CA . THR A 1 165 ? -4.038 4.942 -20.903 1.00 81.69 165 THR A CA 1
ATOM 1294 C C . THR A 1 165 ? -4.006 5.779 -19.614 1.00 81.69 165 THR A C 1
ATOM 1296 O O . THR A 1 165 ? -5.053 6.210 -19.128 1.00 81.69 165 THR A O 1
ATOM 1299 N N . SER A 1 166 ? -2.825 5.935 -19.014 1.00 85.94 166 SER A N 1
ATOM 1300 C CA . SER A 1 166 ? -2.542 6.897 -17.942 1.00 85.94 166 SER A CA 1
ATOM 1301 C C . SER A 1 166 ? -2.408 8.323 -18.503 1.00 85.94 166 SER A C 1
ATOM 1303 O O . SER A 1 166 ? -2.464 8.538 -19.714 1.00 85.94 166 SER A O 1
ATOM 1305 N N . GLY A 1 167 ? -2.148 9.303 -17.635 1.00 85.38 167 GLY A N 1
ATOM 1306 C CA . GLY A 1 167 ? -1.609 10.618 -18.014 1.00 85.38 167 GLY A CA 1
ATOM 1307 C C . GLY A 1 167 ? -0.164 10.588 -18.548 1.00 85.38 167 GLY A C 1
ATOM 1308 O O . GLY A 1 167 ? 0.470 11.636 -18.659 1.00 85.38 167 GLY A O 1
ATOM 1309 N N . GLY A 1 168 ? 0.385 9.408 -18.858 1.00 87.94 168 GLY A N 1
ATOM 1310 C CA . GLY A 1 168 ? 1.782 9.227 -19.232 1.00 87.94 168 GLY A CA 1
ATOM 1311 C C . GLY A 1 168 ? 2.707 9.464 -18.040 1.00 87.94 168 GLY A C 1
ATOM 1312 O O . GLY A 1 168 ? 2.407 9.040 -16.924 1.00 87.94 168 GLY A O 1
ATOM 1313 N N . LEU A 1 169 ? 3.818 10.165 -18.281 1.00 86.12 169 LEU A N 1
ATOM 1314 C CA . LEU A 1 169 ? 4.779 10.530 -17.234 1.00 86.12 169 LEU A CA 1
ATOM 1315 C C . LEU A 1 169 ? 4.299 11.677 -16.331 1.00 86.12 169 LEU A C 1
ATOM 1317 O O . LEU A 1 169 ? 4.917 11.912 -15.302 1.00 86.12 169 LEU A O 1
ATOM 1321 N N . GLU A 1 170 ? 3.213 12.373 -16.683 1.00 85.56 170 GLU A N 1
ATOM 1322 C CA . GLU A 1 170 ? 2.592 13.422 -15.854 1.00 85.56 170 GLU A CA 1
ATOM 1323 C C . GLU A 1 170 ? 1.275 12.941 -15.210 1.00 85.56 170 GLU A C 1
ATOM 1325 O O . GLU A 1 170 ? 0.430 13.744 -14.816 1.00 85.56 170 GLU A O 1
ATOM 1330 N N . ASP A 1 171 ? 1.060 11.622 -15.123 1.00 87.31 171 ASP A N 1
ATOM 1331 C CA . ASP A 1 171 ? -0.053 11.062 -14.354 1.00 87.31 171 ASP A CA 1
ATOM 1332 C C . ASP A 1 171 ? 0.159 11.337 -12.853 1.00 87.31 171 ASP A C 1
ATOM 1334 O O . ASP A 1 171 ? 1.223 10.990 -12.336 1.00 87.31 171 ASP A O 1
ATOM 1338 N N . PRO A 1 172 ? -0.825 11.902 -12.125 1.00 82.50 172 PRO A N 1
ATOM 1339 C CA . PRO A 1 172 ? -0.632 12.362 -10.747 1.00 82.50 172 PRO A CA 1
ATOM 1340 C C . PRO A 1 172 ? -0.324 11.247 -9.733 1.00 82.50 172 PRO A C 1
ATOM 1342 O O . PRO A 1 172 ? 0.033 11.544 -8.601 1.00 82.50 172 PRO A O 1
ATOM 1345 N N . ARG A 1 173 ? -0.459 9.972 -10.119 1.00 85.19 173 ARG A N 1
ATOM 1346 C CA . ARG A 1 173 ? -0.041 8.815 -9.308 1.00 85.19 173 ARG A CA 1
ATOM 1347 C C . ARG A 1 173 ? 1.448 8.517 -9.460 1.00 85.19 173 ARG A C 1
ATOM 1349 O O . ARG A 1 173 ? 2.134 8.271 -8.475 1.00 85.19 173 ARG A O 1
ATOM 1356 N N . LEU A 1 174 ? 1.955 8.603 -10.694 1.00 83.94 174 LEU A N 1
ATOM 1357 C CA . LEU A 1 174 ? 3.386 8.487 -10.966 1.00 83.94 174 LEU A CA 1
ATOM 1358 C C . LEU A 1 174 ? 4.132 9.741 -10.493 1.00 83.94 174 LEU A C 1
ATOM 1360 O O . LEU A 1 174 ? 5.222 9.624 -9.954 1.00 83.94 174 LEU A O 1
ATOM 1364 N N . LYS A 1 175 ? 3.555 10.933 -10.662 1.00 80.25 175 LYS A N 1
ATOM 1365 C CA . LYS A 1 175 ? 4.107 12.194 -10.153 1.00 80.25 175 LYS A CA 1
ATOM 1366 C C . LYS A 1 175 ? 3.058 12.943 -9.331 1.00 80.25 175 LYS A C 1
ATOM 1368 O O . LYS A 1 175 ? 2.309 13.733 -9.911 1.00 80.25 175 LYS A O 1
ATOM 1373 N N . PRO A 1 176 ? 3.019 12.746 -8.000 1.00 74.50 176 PRO A N 1
ATOM 1374 C CA . PRO A 1 176 ? 2.243 13.609 -7.116 1.00 74.50 176 PRO A CA 1
ATOM 1375 C C . PRO A 1 176 ? 2.566 15.088 -7.417 1.00 74.50 176 PRO A C 1
ATOM 1377 O O . PRO A 1 176 ? 3.734 15.421 -7.647 1.00 74.50 176 PRO A O 1
ATOM 1380 N N . PRO A 1 177 ? 1.552 15.966 -7.529 1.00 61.75 177 PRO A N 1
ATOM 1381 C CA . PRO A 1 177 ? 1.692 17.290 -8.141 1.00 61.75 177 PRO A CA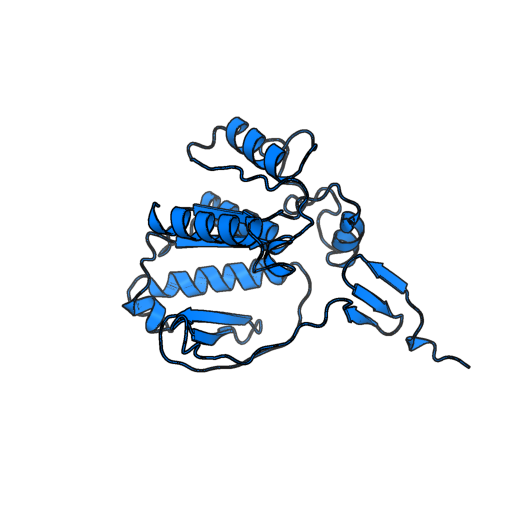 1
ATOM 1382 C C . PRO A 1 177 ? 2.636 18.201 -7.350 1.00 61.75 177 PRO A C 1
ATOM 1384 O O . PRO A 1 177 ? 2.853 17.996 -6.167 1.00 61.75 177 PRO A O 1
ATOM 1387 N N . ALA A 1 178 ? 3.162 19.267 -7.960 1.00 49.69 178 ALA A N 1
ATOM 1388 C CA . ALA A 1 178 ? 4.210 20.099 -7.346 1.00 49.69 178 ALA A CA 1
ATOM 1389 C C . ALA A 1 178 ? 3.803 20.908 -6.090 1.00 49.6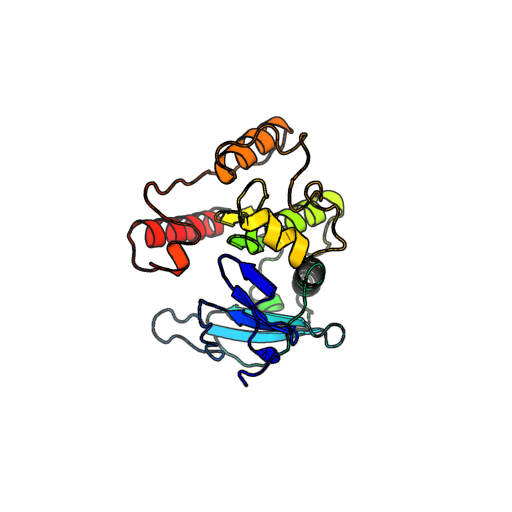9 178 ALA A C 1
ATOM 1391 O O . ALA A 1 178 ? 4.666 21.512 -5.460 1.00 49.69 178 ALA A O 1
ATOM 1392 N N . GLU A 1 179 ? 2.521 20.908 -5.716 1.00 52.03 179 GLU A N 1
ATOM 1393 C CA . GLU A 1 179 ? 2.033 21.399 -4.414 1.00 52.03 179 GLU A CA 1
ATOM 1394 C C . GLU A 1 179 ? 2.166 20.328 -3.300 1.00 52.03 179 GLU A C 1
ATOM 1396 O O . GLU A 1 179 ? 2.025 20.637 -2.120 1.00 52.03 179 GLU A O 1
ATOM 1401 N N . GLU A 1 180 ? 2.514 19.093 -3.682 1.00 53.91 180 GLU A N 1
ATOM 1402 C CA . GLU A 1 180 ? 2.909 17.950 -2.848 1.00 53.91 180 GLU A CA 1
ATOM 1403 C C . GLU A 1 180 ? 4.343 17.439 -3.142 1.00 53.91 180 GLU A C 1
ATOM 1405 O O . GLU A 1 180 ? 4.897 16.741 -2.296 1.00 53.91 180 GLU A O 1
ATOM 1410 N N . LEU A 1 181 ? 4.953 17.741 -4.307 1.00 46.84 181 LEU A N 1
ATOM 1411 C CA . LEU A 1 181 ? 6.283 17.234 -4.709 1.00 46.84 181 LEU A CA 1
ATOM 1412 C C . LEU A 1 181 ? 7.036 18.091 -5.766 1.00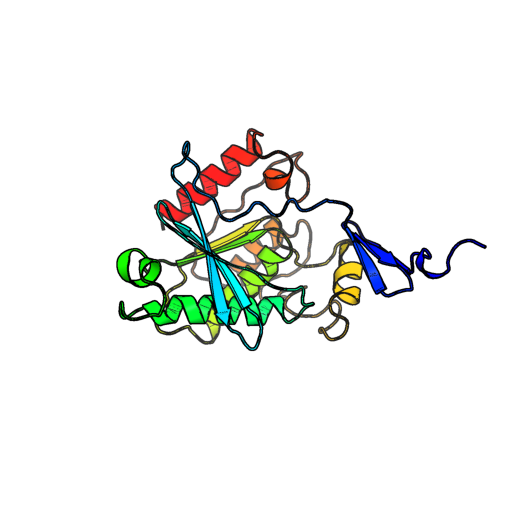 46.84 181 LEU A C 1
ATOM 1414 O O . LEU A 1 181 ? 6.845 17.928 -6.973 1.00 46.84 181 LEU A O 1
ATOM 1418 N N . SER A 1 182 ? 7.968 18.967 -5.362 1.00 36.16 182 SER A N 1
ATOM 1419 C CA . SER A 1 182 ? 8.849 19.711 -6.283 1.00 36.16 182 SER A CA 1
ATOM 1420 C C . SER A 1 182 ? 10.349 19.347 -6.192 1.00 36.16 182 SER A C 1
ATOM 1422 O O . SER A 1 182 ? 10.978 19.385 -5.140 1.00 36.16 182 SER A O 1
ATOM 1424 N N . ARG A 1 183 ? 10.943 19.063 -7.366 1.00 41.75 183 ARG A N 1
ATOM 1425 C CA . ARG A 1 183 ? 12.384 18.815 -7.640 1.00 41.75 183 ARG A CA 1
ATOM 1426 C C . ARG A 1 183 ? 12.991 17.553 -7.003 1.00 41.75 183 ARG A C 1
ATOM 1428 O O . ARG A 1 183 ? 13.620 17.581 -5.951 1.00 41.75 183 ARG A O 1
ATOM 1435 N N . LEU A 1 184 ? 12.883 16.458 -7.757 1.00 39.72 184 LEU A N 1
ATOM 1436 C CA . LEU A 1 184 ? 13.353 15.119 -7.401 1.00 39.72 184 LEU A CA 1
ATOM 1437 C C . LEU A 1 184 ? 14.879 15.013 -7.233 1.00 39.72 184 LEU A C 1
ATOM 1439 O O . LEU A 1 184 ? 15.655 15.283 -8.150 1.00 39.72 184 LEU A O 1
ATOM 1443 N N . GLY A 1 185 ? 15.273 14.505 -6.068 1.00 34.31 185 GLY A N 1
ATOM 1444 C CA . GLY A 1 185 ? 16.603 13.998 -5.747 1.00 34.31 185 GLY A CA 1
ATOM 1445 C C . GLY A 1 185 ? 16.487 13.107 -4.511 1.00 34.31 185 GLY A C 1
ATOM 1446 O O . GLY A 1 185 ? 16.475 13.613 -3.397 1.00 34.31 185 GLY A O 1
ATOM 1447 N N . GLY A 1 186 ? 16.321 11.795 -4.714 1.00 45.28 186 GLY A N 1
ATOM 1448 C CA . GLY A 1 186 ? 15.910 10.856 -3.660 1.00 45.28 186 GLY A CA 1
ATOM 1449 C C . GLY A 1 186 ? 14.395 10.897 -3.417 1.00 45.28 186 GLY A C 1
ATOM 1450 O O . GLY A 1 186 ? 13.887 11.751 -2.691 1.00 45.28 186 GLY A O 1
ATOM 1451 N N . ILE A 1 187 ? 13.658 9.972 -4.039 1.00 55.69 187 ILE A N 1
ATOM 1452 C CA . ILE A 1 187 ? 12.185 10.016 -4.145 1.00 55.69 187 ILE A CA 1
ATOM 1453 C C . ILE A 1 187 ? 11.480 9.983 -2.776 1.00 55.69 187 ILE A C 1
ATOM 1455 O O . ILE A 1 187 ? 10.568 10.769 -2.540 1.00 55.69 187 ILE A O 1
ATOM 1459 N N . GLY A 1 188 ? 11.928 9.132 -1.846 1.00 56.09 188 GLY A N 1
ATOM 1460 C CA . GLY A 1 188 ? 11.317 9.029 -0.512 1.00 56.09 188 GLY A CA 1
ATOM 1461 C C . GLY A 1 188 ? 11.508 10.282 0.353 1.00 56.09 188 GLY A C 1
ATOM 1462 O O . GLY A 1 188 ? 10.545 10.796 0.918 1.00 56.09 188 GLY A O 1
ATOM 1463 N N . GLY A 1 189 ? 12.739 10.802 0.423 1.00 57.47 189 GLY A N 1
ATOM 1464 C CA . GLY A 1 189 ? 13.058 11.997 1.212 1.00 57.47 189 GLY A CA 1
ATOM 1465 C C . GLY A 1 189 ? 12.423 13.272 0.648 1.00 57.47 189 GLY A C 1
ATOM 1466 O O . GLY A 1 189 ? 11.866 14.067 1.403 1.00 57.47 189 GLY A O 1
ATOM 1467 N N . SER A 1 190 ? 12.436 13.439 -0.681 1.00 68.25 190 SER A N 1
ATOM 1468 C CA . SER A 1 190 ? 11.794 14.590 -1.335 1.00 68.25 190 SER A CA 1
ATOM 1469 C C . SER A 1 190 ? 10.272 14.601 -1.148 1.00 68.25 190 SER A C 1
ATOM 1471 O O . SER A 1 190 ? 9.734 15.653 -0.815 1.00 68.25 190 SER A O 1
ATOM 1473 N N . TYR A 1 191 ? 9.588 13.452 -1.240 1.00 71.88 191 TYR A N 1
ATOM 1474 C CA . TYR A 1 191 ? 8.145 13.366 -0.969 1.00 71.88 191 TYR A CA 1
ATOM 1475 C C . TYR A 1 191 ? 7.772 13.888 0.427 1.00 71.88 191 TYR A C 1
ATOM 1477 O O . TYR A 1 191 ? 6.850 14.687 0.572 1.00 71.88 191 TYR A O 1
ATOM 1485 N N . TYR A 1 192 ? 8.513 13.491 1.463 1.00 73.88 192 TYR A N 1
ATOM 1486 C CA . TYR A 1 192 ? 8.233 13.918 2.836 1.00 73.88 192 TYR A CA 1
ATOM 1487 C C . TYR A 1 192 ? 8.505 15.413 3.080 1.00 73.88 192 TYR A C 1
ATOM 1489 O O . TYR A 1 192 ? 7.730 16.073 3.774 1.00 73.88 192 TYR A O 1
ATOM 1497 N N . GLU A 1 193 ? 9.574 15.975 2.509 1.00 73.75 193 GLU A N 1
ATOM 1498 C CA . GLU A 1 193 ? 9.873 17.407 2.660 1.00 73.75 193 GLU A CA 1
ATOM 1499 C C . GLU A 1 193 ? 8.891 18.311 1.907 1.00 73.75 193 GLU A C 1
ATOM 1501 O O . GLU A 1 193 ? 8.629 19.431 2.345 1.00 73.75 193 GLU A O 1
ATOM 1506 N N . GLU A 1 194 ? 8.319 17.847 0.800 1.00 73.94 194 GLU A N 1
ATOM 1507 C CA . GLU A 1 194 ? 7.313 18.593 0.043 1.00 73.94 194 GLU A CA 1
ATOM 1508 C C . GLU A 1 194 ? 5.905 18.419 0.657 1.00 73.94 194 GLU A C 1
ATOM 1510 O O . GLU A 1 194 ? 5.181 19.406 0.802 1.00 73.94 194 GLU A O 1
ATOM 1515 N N . LEU A 1 195 ? 5.584 17.239 1.209 1.00 74.50 195 LEU A N 1
ATOM 1516 C CA . LEU A 1 195 ? 4.403 17.015 2.059 1.00 74.50 195 LEU A CA 1
ATOM 1517 C C . LEU A 1 195 ? 4.373 17.938 3.294 1.00 74.50 195 LEU A C 1
ATOM 1519 O O . LEU A 1 195 ? 3.299 18.351 3.721 1.00 74.50 195 LEU A O 1
ATOM 1523 N N . LYS A 1 196 ? 5.525 18.327 3.859 1.00 76.00 196 LYS A N 1
ATOM 1524 C CA . LYS A 1 196 ? 5.577 19.388 4.889 1.00 76.00 196 LYS A CA 1
ATOM 1525 C C . LYS A 1 196 ? 5.237 20.770 4.326 1.00 76.00 196 LYS A C 1
ATOM 1527 O O . LYS A 1 196 ? 4.576 21.561 4.998 1.00 76.00 196 LYS A O 1
ATOM 1532 N N . LYS A 1 197 ? 5.722 21.091 3.122 1.00 78.50 197 LYS A N 1
ATOM 1533 C CA . LYS A 1 197 ? 5.584 22.420 2.495 1.00 78.50 197 LYS A CA 1
ATOM 1534 C C . LYS A 1 197 ? 4.158 22.713 2.034 1.00 78.50 197 LYS A C 1
ATOM 1536 O O . LYS A 1 197 ? 3.777 23.880 2.038 1.00 78.50 197 LYS A O 1
ATOM 1541 N N . SER A 1 198 ? 3.364 21.683 1.737 1.00 76.12 198 SER A N 1
ATOM 1542 C CA . SER A 1 198 ? 1.924 21.810 1.459 1.00 76.12 198 SER A CA 1
ATOM 1543 C C . SER A 1 198 ? 1.105 22.326 2.657 1.00 76.12 198 SER A C 1
ATOM 1545 O O . SER A 1 198 ? -0.043 22.737 2.496 1.00 76.12 198 SER A O 1
ATOM 1547 N N . GLY A 1 199 ? 1.680 22.324 3.868 1.00 74.94 199 GLY A N 1
ATOM 1548 C CA . GLY A 1 199 ? 0.989 22.699 5.103 1.00 74.94 199 GLY A CA 1
ATOM 1549 C C . GLY A 1 199 ? 0.201 21.555 5.748 1.00 74.94 199 GLY A C 1
ATOM 1550 O O . GLY A 1 199 ? -0.647 21.810 6.605 1.00 74.94 199 GLY A O 1
ATOM 1551 N N . TRP A 1 200 ? 0.465 20.300 5.363 1.00 78.81 200 TRP A N 1
ATOM 1552 C CA . TRP A 1 200 ? -0.135 19.117 5.981 1.00 78.81 200 TRP A CA 1
ATOM 1553 C C . TRP A 1 200 ? 0.134 19.068 7.495 1.00 78.81 200 TRP A C 1
ATOM 1555 O O . TRP A 1 200 ? 1.264 18.883 7.942 1.00 78.81 200 TRP A O 1
ATOM 1565 N N . GLY A 1 201 ? -0.925 19.199 8.299 1.00 74.06 201 GLY A N 1
ATOM 1566 C CA . GLY A 1 201 ? -0.855 19.232 9.768 1.00 74.06 201 GLY A CA 1
ATOM 1567 C C . GLY A 1 201 ? -0.645 17.875 10.455 1.00 74.06 201 GLY A C 1
ATOM 1568 O O . GLY A 1 201 ? -1.034 17.724 11.612 1.00 74.06 201 GLY A O 1
ATOM 1569 N N . GLY A 1 202 ? -0.115 16.880 9.741 1.00 80.50 202 GLY A N 1
ATOM 1570 C CA . GLY A 1 202 ? 0.204 15.558 10.280 1.00 80.50 202 GLY A CA 1
ATOM 1571 C C . GLY A 1 202 ? 1.641 15.446 10.797 1.00 80.50 202 GLY A C 1
ATOM 1572 O O . GLY A 1 202 ? 2.379 16.425 10.900 1.00 80.50 202 GLY A O 1
ATOM 1573 N N . SER A 1 203 ? 2.050 14.218 11.109 1.00 84.44 203 SER A N 1
ATOM 1574 C CA . SER A 1 203 ? 3.419 13.867 11.501 1.00 84.44 203 SER A CA 1
ATOM 1575 C C . SER A 1 203 ? 3.889 12.626 10.748 1.00 84.44 203 SER A C 1
ATOM 1577 O O . SER A 1 203 ? 3.079 11.756 10.430 1.00 84.44 203 SER A O 1
ATOM 1579 N N . GLY A 1 204 ? 5.195 12.507 10.517 1.00 83.94 204 GLY A N 1
ATOM 1580 C CA . GLY A 1 204 ? 5.807 11.328 9.908 1.00 83.94 204 GLY A CA 1
ATOM 1581 C C . GLY A 1 204 ? 7.292 11.213 10.246 1.00 83.94 204 GLY A C 1
ATOM 1582 O O . GLY A 1 204 ? 7.874 12.108 10.857 1.00 83.94 204 GLY A O 1
ATOM 1583 N N . GLU A 1 205 ? 7.896 10.104 9.836 1.00 87.12 205 GLU A N 1
ATOM 1584 C CA . GLU A 1 205 ? 9.326 9.810 9.953 1.00 87.12 205 GLU A CA 1
ATOM 1585 C C . GLU A 1 205 ? 9.847 9.415 8.564 1.00 87.12 205 GLU A C 1
ATOM 1587 O O . GLU A 1 205 ? 9.148 8.732 7.815 1.00 87.12 205 GLU A O 1
ATOM 1592 N N . VAL A 1 206 ? 11.074 9.819 8.225 1.00 87.25 206 VAL A N 1
ATOM 1593 C CA . VAL A 1 206 ? 11.822 9.235 7.103 1.00 87.25 206 VAL A CA 1
ATOM 1594 C C . VAL A 1 206 ? 12.888 8.318 7.676 1.00 87.25 206 VAL A C 1
ATOM 1596 O O . VAL A 1 206 ? 13.635 8.702 8.576 1.00 87.25 206 VAL A O 1
ATOM 1599 N N . VAL A 1 207 ? 12.939 7.103 7.141 1.00 87.44 207 VAL A N 1
ATOM 1600 C CA . VAL A 1 207 ? 13.886 6.059 7.519 1.00 87.44 207 VAL A CA 1
ATOM 1601 C C . VAL A 1 207 ? 14.792 5.801 6.323 1.00 87.44 207 VAL A C 1
ATOM 1603 O O . VAL A 1 207 ? 14.300 5.484 5.242 1.00 87.44 207 VAL A O 1
ATOM 1606 N N . GLU A 1 208 ? 16.104 5.932 6.514 1.00 87.88 208 GLU A N 1
ATOM 1607 C CA . GLU A 1 208 ? 17.102 5.647 5.482 1.00 87.88 208 GLU A CA 1
ATOM 1608 C C . GLU A 1 208 ? 18.037 4.525 5.942 1.00 87.88 208 GLU A C 1
ATOM 1610 O O . GLU A 1 208 ? 18.708 4.644 6.967 1.00 87.88 208 GLU A O 1
ATOM 1615 N N . HIS A 1 209 ? 18.112 3.449 5.157 1.00 89.00 209 HIS A N 1
ATOM 1616 C CA . HIS A 1 209 ? 19.065 2.354 5.348 1.00 89.00 209 HIS A CA 1
ATOM 1617 C C . HIS A 1 209 ? 20.136 2.434 4.258 1.00 89.00 209 HIS A C 1
ATOM 1619 O O . HIS A 1 209 ? 19.915 2.056 3.107 1.00 89.00 209 HIS A O 1
ATOM 1625 N N . HIS A 1 210 ? 21.299 2.997 4.593 1.00 86.12 210 HIS A N 1
ATOM 1626 C CA . HIS A 1 210 ? 22.379 3.194 3.624 1.00 86.12 210 HIS A CA 1
ATOM 1627 C C . HIS A 1 210 ? 23.004 1.861 3.181 1.00 86.12 210 HIS A C 1
ATOM 1629 O O . HIS A 1 210 ? 23.276 0.986 3.999 1.00 86.12 210 HIS A O 1
ATOM 1635 N N . GLY A 1 211 ? 23.296 1.736 1.882 1.00 85.88 211 GLY A N 1
ATOM 1636 C CA . GLY A 1 211 ? 23.891 0.526 1.301 1.00 85.88 211 GLY A CA 1
ATOM 1637 C C . GLY A 1 211 ? 22.895 -0.600 0.995 1.00 85.88 211 GLY A C 1
ATOM 1638 O O . GLY A 1 211 ? 23.324 -1.692 0.629 1.00 85.88 211 GLY A O 1
ATOM 1639 N N . GLU A 1 212 ? 21.590 -0.344 1.122 1.00 89.25 212 GLU A N 1
ATOM 1640 C CA . GLU A 1 212 ? 20.533 -1.285 0.751 1.00 89.25 212 GLU A CA 1
ATOM 1641 C C . GLU A 1 212 ? 19.886 -0.958 -0.606 1.00 89.25 212 GLU A C 1
ATOM 1643 O O . GLU A 1 212 ? 19.778 0.197 -1.020 1.00 89.25 212 GLU A O 1
ATOM 1648 N N . ASP A 1 213 ? 19.432 -2.007 -1.292 1.00 86.62 213 ASP A N 1
ATOM 1649 C CA . ASP A 1 213 ? 18.805 -1.942 -2.615 1.00 86.62 213 ASP A CA 1
ATOM 1650 C C . ASP A 1 213 ? 17.280 -1.730 -2.548 1.00 86.62 213 ASP A C 1
ATOM 1652 O O . ASP A 1 213 ? 16.646 -1.764 -1.489 1.00 86.62 213 ASP A O 1
ATOM 1656 N N . HIS A 1 214 ? 16.644 -1.561 -3.712 1.00 85.94 214 HIS A N 1
ATOM 1657 C CA . HIS A 1 214 ? 15.183 -1.520 -3.795 1.00 85.94 214 HIS A CA 1
ATOM 1658 C C . HIS A 1 214 ? 14.544 -2.789 -3.201 1.00 85.94 214 HIS A C 1
ATOM 1660 O O . HIS A 1 214 ? 14.953 -3.900 -3.531 1.00 85.94 214 HIS A O 1
ATOM 1666 N N . VAL A 1 215 ? 13.551 -2.602 -2.320 1.00 86.38 215 VAL A N 1
ATOM 1667 C CA . VAL A 1 215 ? 12.838 -3.657 -1.567 1.00 86.38 215 VAL A CA 1
ATOM 1668 C C . VAL A 1 215 ? 13.744 -4.683 -0.866 1.00 86.38 215 VAL A C 1
ATOM 1670 O O . VAL A 1 215 ? 13.379 -5.849 -0.714 1.00 86.38 215 VAL A O 1
ATOM 1673 N N . PHE A 1 216 ? 14.914 -4.250 -0.375 1.00 89.25 216 PHE A N 1
ATOM 1674 C CA . PHE A 1 216 ? 15.877 -5.107 0.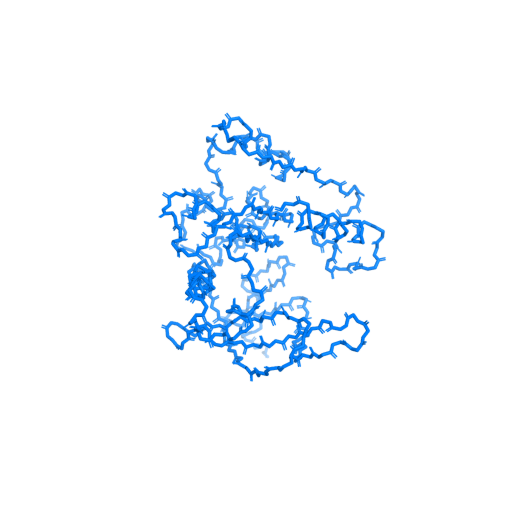333 1.00 89.25 216 PHE A CA 1
ATOM 1675 C C . PHE A 1 216 ? 15.251 -5.968 1.442 1.00 89.25 216 PHE A C 1
ATOM 1677 O O . PHE A 1 216 ? 15.626 -7.125 1.587 1.00 89.25 216 PHE A O 1
ATOM 1684 N N . HIS A 1 217 ? 14.257 -5.452 2.170 1.00 90.00 217 HIS A N 1
ATOM 1685 C CA . HIS A 1 217 ? 13.558 -6.154 3.250 1.00 90.00 217 HIS A CA 1
ATOM 1686 C C . HIS A 1 217 ? 12.759 -7.390 2.787 1.00 90.00 217 HIS A C 1
ATOM 1688 O O . HIS A 1 217 ? 12.487 -8.273 3.594 1.00 90.00 217 HIS A O 1
ATOM 1694 N N . LEU A 1 218 ? 12.419 -7.495 1.495 1.00 86.75 218 LEU A N 1
ATOM 1695 C CA . LEU A 1 218 ? 11.839 -8.706 0.893 1.00 86.75 218 LEU A CA 1
ATOM 1696 C C . LEU A 1 218 ? 12.916 -9.691 0.406 1.00 86.75 218 LEU A C 1
ATOM 1698 O O . LEU A 1 218 ? 12.667 -10.891 0.317 1.00 86.75 218 LEU A O 1
ATOM 1702 N N . MET A 1 219 ? 14.106 -9.182 0.073 1.00 84.81 219 MET A N 1
ATOM 1703 C CA . MET A 1 219 ? 15.211 -9.939 -0.532 1.00 84.81 219 MET A CA 1
ATOM 1704 C C . MET A 1 219 ? 16.225 -10.462 0.499 1.00 84.81 219 MET A C 1
ATOM 1706 O O . MET A 1 219 ? 16.913 -11.449 0.247 1.00 84.81 219 MET A O 1
ATOM 1710 N N . LYS A 1 220 ? 16.325 -9.784 1.646 1.00 89.25 220 LYS A N 1
ATOM 1711 C CA . LYS A 1 220 ? 17.236 -10.027 2.770 1.00 89.25 220 LYS A CA 1
ATOM 1712 C C . LYS A 1 220 ? 16.453 -9.911 4.102 1.00 89.25 220 LYS A C 1
ATOM 1714 O O . LYS A 1 220 ? 16.833 -9.094 4.937 1.00 89.25 220 LYS A O 1
ATOM 1719 N N . PRO A 1 221 ? 15.338 -10.643 4.311 1.00 87.56 221 PRO A N 1
ATOM 1720 C CA . PRO A 1 221 ? 14.426 -10.405 5.441 1.00 87.56 221 PRO A CA 1
ATOM 1721 C C . PRO A 1 221 ? 15.091 -10.539 6.821 1.00 87.56 221 PRO A C 1
ATOM 1723 O O . PRO A 1 221 ? 14.675 -9.874 7.764 1.00 87.56 221 PRO A O 1
ATOM 1726 N N . ASP A 1 222 ? 16.149 -11.346 6.921 1.00 90.50 222 ASP A N 1
ATOM 1727 C CA . ASP A 1 222 ? 16.933 -11.554 8.143 1.00 90.50 222 ASP A CA 1
ATOM 1728 C C . ASP A 1 222 ? 18.100 -10.550 8.320 1.00 90.50 222 ASP A C 1
ATOM 1730 O O . ASP A 1 222 ? 18.939 -10.742 9.202 1.00 90.50 222 ASP A O 1
ATOM 1734 N N . SER A 1 223 ? 18.220 -9.503 7.484 1.00 94.06 223 SER A N 1
ATOM 1735 C CA . SER A 1 223 ? 19.264 -8.474 7.652 1.00 94.06 223 SER A CA 1
ATOM 1736 C C . SER A 1 223 ? 18.940 -7.520 8.804 1.00 94.06 223 SER A C 1
ATOM 1738 O O . SER A 1 223 ? 17.776 -7.249 9.094 1.00 94.06 223 SER A O 1
ATOM 1740 N N . GLU A 1 224 ? 19.970 -6.953 9.439 1.00 94.75 224 GLU A N 1
ATOM 1741 C CA . GLU A 1 224 ? 19.800 -6.000 10.548 1.00 94.75 224 GLU A CA 1
ATOM 1742 C C . GLU A 1 224 ? 18.930 -4.795 10.140 1.00 94.75 224 GLU A C 1
ATOM 1744 O O . GLU A 1 224 ? 18.036 -4.400 10.887 1.00 94.75 224 GLU A O 1
ATOM 1749 N N . ASN A 1 225 ? 19.110 -4.282 8.916 1.00 94.50 225 ASN A N 1
ATOM 1750 C CA . ASN A 1 225 ? 18.280 -3.215 8.347 1.00 94.50 225 ASN A CA 1
ATOM 1751 C C . ASN A 1 225 ? 16.826 -3.660 8.112 1.00 94.50 225 ASN A C 1
ATOM 1753 O O . ASN A 1 225 ? 15.900 -2.880 8.322 1.00 94.50 225 ASN A O 1
ATOM 1757 N N . ALA A 1 226 ? 16.602 -4.898 7.654 1.00 93.31 226 ALA A N 1
ATOM 1758 C CA . ALA A 1 226 ? 15.257 -5.408 7.385 1.00 93.31 226 ALA A CA 1
ATOM 1759 C C . ALA A 1 226 ? 14.476 -5.624 8.690 1.00 93.31 226 ALA A C 1
ATOM 1761 O O . ALA A 1 226 ? 13.304 -5.254 8.787 1.00 93.31 226 ALA A O 1
ATOM 1762 N N . VAL A 1 227 ? 15.155 -6.145 9.715 1.00 93.19 227 VAL A N 1
ATOM 1763 C CA . VAL A 1 227 ? 14.618 -6.306 11.068 1.00 93.19 227 VAL A CA 1
ATOM 1764 C C . VAL A 1 227 ? 14.344 -4.945 11.723 1.00 93.19 227 VAL A C 1
ATOM 1766 O O . VAL A 1 227 ? 13.270 -4.772 12.297 1.00 93.19 227 VAL A O 1
ATOM 1769 N N . ASP A 1 228 ? 15.238 -3.954 11.602 1.00 94.88 228 ASP A N 1
ATOM 1770 C CA . ASP A 1 228 ? 14.976 -2.574 12.052 1.00 94.88 228 ASP A CA 1
ATOM 1771 C C . ASP A 1 228 ? 13.741 -1.974 11.364 1.00 94.88 228 ASP A C 1
ATOM 1773 O O . ASP A 1 228 ? 12.826 -1.501 12.039 1.00 94.88 228 ASP A O 1
ATOM 1777 N N . LEU A 1 229 ? 13.654 -2.069 10.034 1.00 93.25 229 LEU A N 1
ATOM 1778 C CA . LEU A 1 229 ? 12.530 -1.538 9.264 1.00 93.25 229 LEU A CA 1
ATOM 1779 C C . LEU A 1 229 ? 11.183 -2.146 9.706 1.00 93.25 229 LEU A C 1
ATOM 1781 O O . LEU A 1 229 ? 10.215 -1.416 9.932 1.00 93.25 229 LEU A O 1
ATOM 1785 N N . VAL A 1 230 ? 11.125 -3.467 9.907 1.00 91.50 230 VAL A N 1
ATOM 1786 C CA . VAL A 1 230 ? 9.925 -4.157 10.418 1.00 91.50 230 VAL A CA 1
ATOM 1787 C C . VAL A 1 230 ? 9.610 -3.752 11.864 1.00 91.50 230 VAL A C 1
ATOM 1789 O O . VAL A 1 230 ? 8.443 -3.523 12.195 1.00 91.50 230 VAL A O 1
ATOM 1792 N N . ASN A 1 231 ? 10.623 -3.588 12.721 1.00 91.19 231 ASN A N 1
ATOM 1793 C CA . ASN A 1 231 ? 10.441 -3.100 14.092 1.00 91.19 231 ASN A CA 1
ATOM 1794 C C . ASN A 1 231 ? 9.908 -1.658 14.130 1.00 91.19 231 ASN A C 1
ATOM 1796 O O . ASN A 1 231 ? 9.086 -1.333 14.993 1.00 91.19 231 ASN A O 1
ATOM 1800 N N . LYS A 1 232 ? 10.306 -0.801 13.181 1.00 92.88 232 LYS A N 1
ATOM 1801 C CA . LYS A 1 232 ? 9.744 0.548 13.021 1.00 92.88 232 LYS A CA 1
ATOM 1802 C C . LYS A 1 232 ? 8.285 0.518 12.574 1.00 92.88 232 LYS A C 1
ATOM 1804 O O . LYS A 1 232 ? 7.473 1.225 13.167 1.00 92.88 232 LYS A O 1
ATOM 1809 N N . PHE A 1 233 ? 7.910 -0.342 11.622 1.00 91.25 233 PHE A N 1
ATOM 1810 C CA . PHE A 1 233 ? 6.501 -0.524 11.239 1.00 91.25 233 PHE A CA 1
ATOM 1811 C C . PHE A 1 233 ? 5.642 -0.977 12.428 1.00 91.25 233 PHE A C 1
ATOM 1813 O O . PHE A 1 233 ? 4.590 -0.394 12.689 1.00 91.25 233 PHE A O 1
ATOM 1820 N N . ALA A 1 234 ? 6.110 -1.975 13.185 1.00 89.00 234 ALA A N 1
ATOM 1821 C CA . ALA A 1 234 ? 5.420 -2.456 14.380 1.00 89.00 234 ALA A CA 1
ATOM 1822 C C . ALA A 1 234 ? 5.295 -1.353 15.446 1.00 89.00 234 ALA A C 1
ATOM 1824 O O . ALA A 1 234 ? 4.222 -1.166 16.015 1.00 89.00 234 ALA A O 1
ATOM 1825 N N . SER A 1 235 ? 6.360 -0.577 15.667 1.00 89.81 235 SER A N 1
ATOM 1826 C CA . SER A 1 235 ? 6.364 0.551 16.606 1.00 89.81 235 SER A CA 1
ATOM 1827 C C . SER A 1 235 ? 5.358 1.635 16.210 1.00 89.81 235 SER A C 1
ATOM 1829 O O . SER A 1 235 ? 4.583 2.074 17.054 1.00 89.81 235 SER A O 1
ATOM 1831 N N . PHE A 1 236 ? 5.310 2.017 14.932 1.00 90.50 236 PHE A N 1
ATOM 1832 C CA . PHE A 1 236 ? 4.365 3.006 14.402 1.00 90.50 236 PHE A CA 1
ATOM 1833 C C . PHE A 1 236 ? 2.901 2.562 14.565 1.00 90.50 236 PHE A C 1
ATOM 1835 O O . PHE A 1 236 ? 2.078 3.328 15.064 1.00 90.50 236 PHE A O 1
ATOM 1842 N N . ILE A 1 237 ? 2.591 1.302 14.235 1.00 88.31 237 ILE A N 1
ATOM 1843 C CA . ILE A 1 237 ? 1.238 0.719 14.337 1.00 88.31 237 ILE A CA 1
ATOM 1844 C C . ILE A 1 237 ? 0.786 0.523 15.801 1.00 88.31 237 ILE A C 1
ATOM 1846 O O . ILE A 1 237 ? -0.411 0.473 16.087 1.00 88.31 237 ILE A O 1
ATOM 1850 N N . VAL A 1 238 ? 1.724 0.401 16.746 1.00 84.56 238 VAL A N 1
ATOM 1851 C CA . VAL A 1 238 ? 1.431 0.277 18.186 1.00 84.56 238 VAL A CA 1
ATOM 1852 C C . VAL A 1 238 ? 1.322 1.639 18.884 1.00 84.56 238 VAL A C 1
ATOM 1854 O O . VAL A 1 238 ? 0.601 1.742 19.875 1.00 84.56 238 VAL A O 1
ATOM 1857 N N . GLN A 1 239 ? 2.016 2.673 18.396 1.00 76.69 239 GLN A N 1
ATOM 1858 C CA . GLN A 1 239 ? 2.070 3.999 19.033 1.00 76.69 239 GLN A CA 1
ATOM 1859 C C . GLN A 1 239 ? 1.008 4.992 18.529 1.00 76.69 239 GLN A C 1
ATOM 1861 O O . GLN A 1 239 ? 0.619 5.873 19.298 1.00 76.69 239 GLN A O 1
ATOM 1866 N N . GLY A 1 240 ? 0.547 4.868 17.277 1.00 59.25 240 GLY A N 1
ATOM 1867 C CA . GLY A 1 240 ? -0.630 5.585 16.749 1.00 59.25 240 GLY A CA 1
ATOM 1868 C C . GLY A 1 240 ? -1.929 4.837 17.011 1.00 59.25 240 GLY A C 1
ATOM 1869 O O . GLY A 1 240 ? -2.978 5.479 17.219 1.00 59.25 240 GLY A O 1
#

Sequence (240 aa):
MESVGNEITHEFRFFRVHRDGRIEKFIPTHKIPPFNDPTTGVQSKDVVISNKPPVSARIFLPRIIDTTRKLPRPPPACYEDSWAGLQWIASHANGNGPEPWLNEHADLNRVFVGGDSGGGDITHTLVVRVGSIGLPGLKVIGAILVHPFFGGMEDDEMWLYMFPTSGGLEDPRLKPPAEELSRLGGIGGSYYEELKKSGWGGSGEVVEHHGEDHVFHLMKPDSENAVDLVNKFASFIVQG

pLDDT: mean 79.92, std 14.23, range [34.31, 95.44]

Radius of gyration: 19.43 Å; chains: 1; bounding box: 46×45×56 Å

Secondary structure (DSSP, 8-state):
---GGG-EEEEETTEEEETTS-EEESS----PPS-B-TTT--EEEEEEEEETTEEEEEEEESS-----------TTHHHHHHHHHHHHHHTTTTS-SS-HHHHHH--TTSEEEEEETHHHHHHHHHHHHHHHH--TT--EEEEEEES---S-STTHHHHHHH-TTS-GGG-TTTS--TTT--S-SSHHHHHHHHHHHTT----------TT--TTHHHHSTTSHHHHHHHHHHHHHHHH-

Organism: Carya illinoinensis (NCBI:txid32201)

InterPro domains:
  IPR013094 Alpha/beta hydrolase fold-3 [PF07859] (74-153)
  IPR050466 Diverse Carboxylesterases and Gibberellin Receptors [PTHR23024] (69-225)